Protein AF-H3NMI2-F1 (afdb_monomer)

pLDDT: mean 95.61, std 5.55, range [66.12, 98.94]

Foldseek 3Di:
DDAFDAPAEAEAQFQACPAEAEDEADAAAAFDVVTATEGEHYYYEYNAQRGYAYEYAEHEYAEHEYEPPDDPLCLVYEGEVHEYAHRYEHAEYEYEYEYEYAYARYEHAYEQYHYEEYEHQYEYEYHHAQYEDHEYAEEYAEEEANDEHEYEEALYEDYEDDHYEYEEYEHEEFEYYHFLYERYEFQAEYEDYHYAEFEYEHAWGWHDDPSDTDIHGYEQYEFDANGEYNEYEHLEEQEYHDEAHEHEEAAANGADNYYAYNYAQDYPYYHYSYYHHYDYDPVRVVRHHD

Secondary structure (DSSP, 8-state):
-EE--EEEEEE---S-TT-EEEEEEEEEEE-BTTBPEESEEEEEE-S-TTS-EEEEEEEEEEEEEEE--PPTT-TTEEEEEEEE-TTEEES-EEE-S-EEE-STTEEEEEESSEES-EEE-S-EEEESTT-EEEEESSEEEEEEE-S-EEEESTT-EEEEE-SSEEEEEEEEEEEEESTT-EEEEESS-EEEEEEEEEEEE--EEEEEETTEEEEEE-EEEEE-TT-EEEEEEESS-EEEESSS-EEEEE-TT-EEEEEEESS-EEESSSS-SEEE-S---HHHHHHHT-

Organism: NCBI:txid883114

Sequence (290 aa):
MVVHQGALTVYNYSSDPESIINANIKNITLGREKAPVIGSGVFVGGFNEKGGKVNLEYLSTNKIYTNGYIPFGQPNIITGAIFILNGARAKTIETKEQITTYGVNDMALDVWGEVDNWEVTAPVITYGTSAIGFVNFGTVHKFVMNKKILTKGSGARGFNQYDGTIDDATFDSIITEGDGSIGMQFSMPVDKIKVKEIITNGSEGESLVSGVITTLKAIGLSIKDGGEINELTVEKNIETHGEEITTFVVEDGGKLNKFTIGGSVKNLGSGEQYEIDSELPEDVVEEIRK

Radius of gyration: 18.17 Å; Cα contacts (8 Å, |Δi|>4): 1095; chains: 1; bounding box: 41×39×49 Å

Nearest PDB structures (foldseek):
  8egr-assembly1_A  TM=1.313E-01  e=9.570E+00  Staphylococcus phage Andhra

Mean predicted aligned error: 3.4 Å

Solvent-accessible surface area (backbone atoms only — not comparable to full-atom values): 12191 Å² total; per-residue (Å²): 124,46,71,46,66,23,80,44,67,51,68,31,80,41,72,47,56,86,44,73,46,79,43,76,47,72,73,43,67,37,56,40,91,100,48,46,34,65,18,8,29,38,29,36,21,15,53,29,89,73,19,3,26,25,43,30,63,33,40,32,31,35,43,35,22,18,25,35,76,47,61,88,95,48,61,54,47,38,19,17,41,38,26,36,32,36,26,18,38,32,51,30,36,38,34,61,32,43,38,37,32,55,11,38,35,19,26,37,36,31,35,44,15,38,33,50,32,36,41,29,64,30,40,37,38,29,30,23,44,33,8,26,33,34,40,33,46,15,41,35,50,30,41,37,31,70,29,42,28,38,14,34,22,31,22,8,23,17,32,35,39,62,34,55,41,37,50,32,39,39,39,34,33,29,30,19,40,22,22,16,11,29,11,35,39,27,38,25,46,30,42,33,41,37,32,36,33,32,36,16,33,29,24,68,21,59,20,70,54,99,66,39,85,39,82,32,56,15,27,16,36,38,30,32,53,59,6,32,35,49,34,42,38,32,59,31,37,40,30,21,39,32,56,72,25,39,17,34,37,30,32,54,68,17,43,53,72,35,56,47,57,66,48,36,56,34,53,74,51,41,60,42,46,62,47,72,66,34,90,60,49,69,68,36,54,53,45,60,71,77

Structure (mmCIF, N/CA/C/O backbone):
data_AF-H3NMI2-F1
#
_entry.id   AF-H3NMI2-F1
#
loop_
_atom_site.group_PDB
_atom_site.id
_atom_site.type_symbol
_atom_site.label_atom_id
_atom_site.label_alt_id
_atom_site.label_comp_id
_atom_site.label_asym_id
_atom_site.label_entity_id
_atom_site.label_seq_id
_atom_site.pdbx_PDB_ins_code
_atom_site.Cartn_x
_atom_site.Cartn_y
_atom_site.Cartn_z
_atom_site.occupancy
_atom_site.B_iso_or_equiv
_atom_site.auth_seq_id
_atom_site.auth_comp_id
_atom_site.auth_asym_id
_atom_site.auth_atom_id
_atom_site.pdbx_PDB_model_num
ATOM 1 N N . MET A 1 1 ? 16.353 7.497 -0.186 1.00 66.12 1 MET A N 1
ATOM 2 C CA . MET A 1 1 ? 16.120 6.041 -0.255 1.00 66.12 1 MET A CA 1
ATOM 3 C C . MET A 1 1 ? 16.589 5.533 -1.614 1.00 66.12 1 MET A C 1
ATOM 5 O O . MET A 1 1 ? 16.521 6.286 -2.577 1.00 66.12 1 MET A O 1
ATOM 9 N N . VAL A 1 2 ? 17.136 4.323 -1.680 1.00 79.00 2 VAL A N 1
ATOM 10 C CA . VAL A 1 2 ? 17.645 3.658 -2.885 1.00 79.00 2 VAL A CA 1
ATOM 11 C C . VAL A 1 2 ? 16.661 2.557 -3.261 1.00 79.00 2 VAL A C 1
ATOM 13 O O . VAL A 1 2 ? 16.267 1.763 -2.411 1.00 79.00 2 VAL A O 1
ATOM 16 N N . VAL A 1 3 ? 16.281 2.491 -4.532 1.00 79.12 3 VAL A N 1
ATOM 17 C CA . VAL A 1 3 ? 15.439 1.408 -5.044 1.00 79.12 3 VAL A CA 1
ATOM 18 C C . VAL A 1 3 ? 16.308 0.424 -5.813 1.00 79.12 3 VAL A C 1
ATOM 20 O O . VAL A 1 3 ? 17.012 0.811 -6.748 1.00 79.12 3 VAL A O 1
ATOM 23 N N . HIS A 1 4 ? 16.254 -0.855 -5.447 1.00 83.56 4 HIS A N 1
ATOM 24 C CA . HIS A 1 4 ? 16.862 -1.904 -6.262 1.00 83.56 4 HIS A CA 1
ATOM 25 C C . HIS A 1 4 ? 16.016 -2.115 -7.524 1.00 83.56 4 HIS A C 1
ATOM 27 O O . HIS A 1 4 ? 14.857 -2.529 -7.445 1.00 83.56 4 HIS A O 1
ATOM 33 N N . GLN A 1 5 ? 16.598 -1.800 -8.686 1.00 82.44 5 GLN A N 1
ATOM 34 C CA . GLN A 1 5 ? 15.925 -1.883 -9.986 1.00 82.44 5 GLN A CA 1
ATOM 35 C C . GLN A 1 5 ? 15.409 -3.289 -10.288 1.00 82.44 5 GLN A C 1
ATOM 37 O O . GLN A 1 5 ? 15.861 -4.277 -9.704 1.00 82.44 5 GLN A O 1
ATOM 42 N N . GLY A 1 6 ? 14.424 -3.348 -11.185 1.00 78.25 6 GLY A N 1
ATOM 43 C CA . GLY A 1 6 ? 13.661 -4.560 -11.415 1.00 78.25 6 GLY A CA 1
ATOM 44 C C . GLY A 1 6 ? 14.028 -5.344 -12.660 1.00 78.25 6 GLY A C 1
ATOM 45 O O . GLY A 1 6 ? 14.684 -4.837 -13.573 1.00 78.25 6 GLY A O 1
ATOM 46 N N . ALA A 1 7 ? 13.544 -6.586 -12.705 1.00 93.31 7 ALA A N 1
ATOM 47 C CA . ALA A 1 7 ? 13.718 -7.490 -13.839 1.00 93.31 7 ALA A CA 1
ATOM 48 C C . ALA A 1 7 ? 13.217 -6.892 -15.166 1.00 93.31 7 ALA A C 1
ATOM 50 O O . ALA A 1 7 ? 13.827 -7.119 -16.210 1.00 93.31 7 ALA A O 1
ATOM 51 N N . LEU A 1 8 ? 12.135 -6.107 -15.125 1.00 96.94 8 LEU A N 1
ATOM 52 C CA . LEU A 1 8 ? 11.701 -5.261 -16.234 1.00 96.94 8 LEU A CA 1
ATOM 53 C C . LEU A 1 8 ? 11.778 -3.796 -15.806 1.00 96.94 8 LEU A C 1
ATOM 55 O O . LEU A 1 8 ? 10.984 -3.352 -14.982 1.00 96.94 8 LEU A O 1
ATOM 59 N N . THR A 1 9 ? 12.705 -3.044 -16.397 1.00 96.62 9 THR A N 1
ATOM 60 C CA . THR A 1 9 ? 12.932 -1.631 -16.071 1.00 96.62 9 THR A CA 1
ATOM 61 C C . THR A 1 9 ? 12.677 -0.746 -17.291 1.00 96.62 9 THR A C 1
ATOM 63 O O . THR A 1 9 ? 13.321 -0.910 -18.327 1.00 96.62 9 THR A O 1
ATOM 66 N N . VAL A 1 10 ? 11.762 0.218 -17.158 1.00 97.31 10 VAL A N 1
ATOM 67 C CA . VAL A 1 10 ? 11.571 1.329 -18.102 1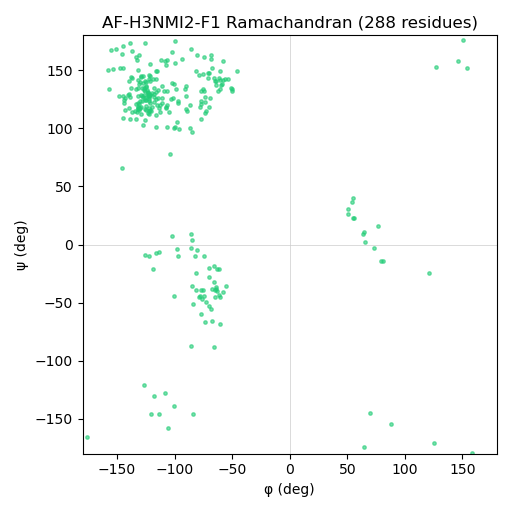.00 97.31 10 VAL A CA 1
ATOM 68 C C . VAL A 1 10 ? 11.886 2.620 -17.366 1.00 97.31 10 VAL A C 1
ATOM 70 O O . VAL A 1 10 ? 11.077 3.115 -16.586 1.00 97.31 10 VAL A O 1
ATOM 73 N N . TYR A 1 11 ? 13.081 3.155 -17.598 1.00 96.44 11 TYR A N 1
ATOM 74 C CA . TYR A 1 11 ? 13.569 4.318 -16.870 1.00 96.44 11 TYR A CA 1
ATOM 75 C C . TYR A 1 11 ? 14.091 5.385 -17.831 1.00 96.44 11 TYR A C 1
ATOM 77 O O . TYR A 1 11 ? 15.056 5.152 -18.561 1.00 96.44 11 TYR A O 1
ATOM 85 N N . ASN A 1 12 ? 13.464 6.563 -17.830 1.00 97.50 12 ASN A N 1
ATOM 86 C CA . ASN A 1 12 ? 13.988 7.725 -18.538 1.00 97.50 12 ASN A CA 1
ATOM 87 C C . ASN A 1 12 ? 15.006 8.460 -17.660 1.00 97.50 12 ASN A C 1
ATOM 89 O O . ASN A 1 12 ? 14.636 9.276 -16.824 1.00 97.50 12 ASN A O 1
ATOM 93 N N . TYR A 1 13 ? 16.293 8.177 -17.861 1.00 95.19 13 TYR A N 1
ATOM 94 C CA . TYR A 1 13 ? 17.375 8.801 -17.091 1.00 95.19 13 TYR A CA 1
ATOM 95 C C . TYR A 1 13 ? 17.839 10.160 -17.652 1.00 95.19 13 TYR A C 1
ATOM 97 O O . TYR A 1 13 ? 18.868 10.687 -17.233 1.00 95.19 13 TYR A O 1
ATOM 105 N N . SER A 1 14 ? 17.120 10.723 -18.628 1.00 97.50 14 SER A N 1
ATOM 106 C CA . SER A 1 14 ? 17.448 12.035 -19.187 1.00 97.50 14 SER A CA 1
ATOM 107 C C . SER A 1 14 ? 17.012 13.154 -18.247 1.00 97.50 14 SER A C 1
ATOM 109 O O . SER A 1 14 ? 15.858 13.199 -17.831 1.00 97.50 14 SER A O 1
ATOM 111 N N . SER A 1 15 ? 17.890 14.119 -17.981 1.00 97.19 15 SER A N 1
ATOM 112 C CA . SER A 1 15 ? 17.515 15.340 -17.258 1.00 97.19 15 SER A CA 1
ATOM 113 C C . SER A 1 15 ? 16.693 16.323 -18.101 1.00 97.19 15 SER A C 1
ATOM 115 O O . SER A 1 15 ? 16.209 17.311 -17.559 1.00 97.19 15 SER A O 1
ATOM 117 N N . ASP A 1 16 ? 16.574 16.095 -19.411 1.00 97.62 16 ASP A N 1
ATOM 118 C CA . ASP A 1 16 ? 15.825 16.959 -20.328 1.00 97.62 16 ASP A CA 1
ATOM 119 C C . ASP A 1 16 ? 14.307 16.702 -20.205 1.00 97.62 16 ASP A C 1
ATOM 121 O O . ASP A 1 16 ? 13.880 15.577 -20.494 1.00 97.62 16 ASP A O 1
ATOM 125 N N . PRO A 1 17 ? 13.487 17.699 -19.807 1.00 96.44 17 PRO A N 1
ATOM 126 C CA . PRO A 1 17 ? 12.034 17.551 -19.692 1.00 96.44 17 PRO A CA 1
ATOM 127 C C . PRO A 1 17 ? 11.324 17.206 -21.007 1.00 96.44 17 PRO A C 1
ATOM 129 O O . PRO A 1 17 ? 10.225 16.654 -20.966 1.00 96.44 17 PRO A O 1
ATOM 132 N N . GLU A 1 18 ? 11.942 17.478 -22.160 1.00 97.44 18 GLU A N 1
ATOM 133 C CA . GLU A 1 18 ? 11.381 17.143 -23.476 1.00 97.44 18 GLU A CA 1
ATOM 134 C C . GLU A 1 18 ? 11.650 15.680 -23.877 1.00 97.44 18 GLU A C 1
ATOM 136 O O . GLU A 1 18 ? 11.080 15.170 -24.844 1.00 97.44 18 GLU A O 1
ATOM 141 N N . SER A 1 19 ? 12.493 14.961 -23.124 1.00 98.25 19 SER A N 1
ATOM 142 C CA . SER A 1 19 ? 12.682 13.522 -23.304 1.00 98.25 19 SER A CA 1
ATOM 143 C C . SER A 1 19 ? 11.463 12.771 -22.778 1.00 98.25 19 SER A C 1
ATOM 145 O O . SER A 1 19 ? 11.223 12.721 -21.570 1.00 98.25 19 SER A O 1
ATOM 147 N N . ILE A 1 20 ? 10.712 12.127 -23.670 1.00 98.25 20 ILE A N 1
ATOM 148 C CA . ILE A 1 20 ? 9.494 11.391 -23.318 1.00 98.25 20 ILE A CA 1
ATOM 149 C C . ILE A 1 20 ? 9.598 9.953 -23.823 1.00 98.25 20 ILE A C 1
ATOM 151 O O . ILE A 1 20 ? 9.751 9.706 -25.019 1.00 98.25 20 ILE A O 1
ATOM 155 N N . ILE A 1 21 ? 9.435 8.993 -22.913 1.00 98.62 21 ILE A N 1
ATOM 156 C CA . ILE A 1 21 ? 9.199 7.589 -23.259 1.00 98.62 21 ILE A CA 1
ATOM 157 C C . ILE A 1 21 ? 7.695 7.339 -23.188 1.00 98.62 21 ILE A C 1
ATOM 159 O O . ILE A 1 21 ? 7.093 7.501 -22.132 1.00 98.62 21 ILE A O 1
ATOM 163 N N . ASN A 1 22 ? 7.092 6.900 -24.291 1.00 98.56 22 ASN A N 1
ATOM 164 C CA . ASN A 1 22 ? 5.722 6.386 -24.291 1.00 98.56 22 ASN A CA 1
ATOM 165 C C . ASN A 1 22 ? 5.776 4.857 -24.312 1.00 98.56 22 ASN A C 1
ATOM 167 O O . ASN A 1 22 ? 6.427 4.275 -25.182 1.00 98.56 22 ASN A O 1
ATOM 171 N N . ALA A 1 23 ? 5.109 4.206 -23.362 1.00 98.25 23 ALA A N 1
ATOM 172 C CA . ALA A 1 23 ? 5.182 2.763 -23.179 1.00 98.25 23 ALA A CA 1
ATOM 173 C C . ALA A 1 23 ? 3.795 2.113 -23.142 1.00 98.25 23 ALA A C 1
ATOM 175 O O . ALA A 1 23 ? 2.833 2.657 -22.601 1.00 98.25 23 ALA A O 1
ATOM 176 N N . ASN A 1 24 ? 3.720 0.904 -23.696 1.00 98.44 24 ASN A N 1
ATOM 177 C CA . ASN A 1 24 ? 2.589 -0.002 -23.551 1.00 98.44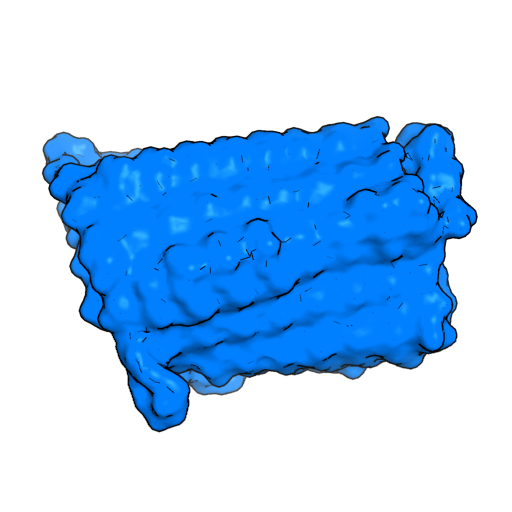 24 ASN A CA 1
ATOM 178 C C . ASN A 1 24 ? 3.144 -1.409 -23.314 1.00 98.44 24 ASN A C 1
ATOM 180 O O . ASN A 1 24 ? 3.829 -1.964 -24.174 1.00 98.44 24 ASN A O 1
ATOM 184 N N . ILE A 1 25 ? 2.896 -1.953 -22.127 1.00 98.31 25 ILE A N 1
ATOM 185 C CA . ILE A 1 25 ? 3.539 -3.161 -21.618 1.00 98.31 25 ILE A CA 1
ATOM 186 C C . ILE A 1 25 ? 2.438 -4.170 -21.295 1.00 98.31 25 ILE A C 1
ATOM 188 O O . ILE A 1 25 ? 1.521 -3.876 -20.533 1.00 98.31 25 ILE A O 1
ATOM 192 N N . LYS A 1 26 ? 2.483 -5.371 -21.878 1.00 98.38 26 LYS A N 1
ATOM 193 C CA . LYS A 1 26 ? 1.375 -6.330 -21.756 1.00 98.38 26 LYS A CA 1
ATOM 194 C C . LYS A 1 26 ? 1.817 -7.714 -21.322 1.00 98.38 26 LYS A C 1
ATOM 196 O O . LYS A 1 26 ? 2.834 -8.212 -21.794 1.00 98.38 26 LYS A O 1
ATOM 201 N N . ASN A 1 27 ? 0.970 -8.353 -20.516 1.00 97.62 27 ASN A N 1
ATOM 202 C CA . ASN A 1 27 ? 1.053 -9.764 -20.132 1.00 97.62 27 ASN A CA 1
ATOM 203 C C . ASN A 1 27 ? 2.408 -10.152 -19.512 1.00 97.62 27 ASN A C 1
ATOM 205 O O . ASN A 1 27 ? 2.954 -11.221 -19.794 1.00 97.62 27 ASN A O 1
ATOM 209 N N . ILE A 1 28 ? 2.963 -9.273 -18.678 1.00 98.12 28 ILE A N 1
ATOM 210 C CA . ILE A 1 28 ? 4.266 -9.493 -18.049 1.00 98.12 28 ILE A CA 1
ATOM 211 C C . ILE A 1 28 ? 4.155 -10.546 -16.956 1.00 98.12 28 ILE A C 1
ATOM 213 O O . ILE A 1 28 ? 3.336 -10.427 -16.055 1.00 98.12 28 ILE A O 1
ATOM 217 N N . THR A 1 29 ? 5.006 -11.564 -17.022 1.00 98.31 29 THR A N 1
ATOM 218 C CA . THR A 1 29 ? 5.145 -12.598 -15.988 1.00 98.31 29 THR A CA 1
ATOM 219 C C . THR A 1 29 ? 6.598 -12.609 -15.535 1.00 98.31 29 THR A C 1
ATOM 221 O O . THR A 1 29 ? 7.486 -12.652 -16.387 1.00 98.31 29 THR A O 1
ATOM 224 N N . LEU A 1 30 ? 6.861 -12.562 -14.229 1.00 97.94 30 LEU A N 1
ATOM 225 C CA . LEU A 1 30 ? 8.220 -12.475 -13.684 1.00 97.94 30 LEU A CA 1
ATOM 226 C C . LEU A 1 30 ? 8.427 -13.494 -12.566 1.00 97.94 30 LEU A C 1
ATOM 228 O O . LEU A 1 30 ? 7.673 -13.534 -11.599 1.00 97.94 30 LEU A O 1
ATOM 232 N N . GLY A 1 31 ? 9.491 -14.288 -12.679 1.00 97.38 31 GLY A N 1
ATOM 233 C CA . GLY A 1 31 ? 9.846 -15.285 -11.672 1.00 97.38 31 GLY A CA 1
ATOM 234 C C . GLY A 1 31 ? 8.805 -16.399 -11.518 1.00 97.38 31 GLY A C 1
ATOM 235 O O . GLY A 1 31 ? 7.841 -16.519 -12.276 1.00 97.38 31 GLY A O 1
ATOM 236 N N . ARG A 1 32 ? 9.033 -17.259 -10.526 1.00 96.62 32 ARG A N 1
ATOM 237 C CA . ARG A 1 32 ? 8.098 -18.308 -10.103 1.00 96.62 32 ARG A CA 1
ATOM 238 C C . ARG A 1 32 ? 8.275 -18.613 -8.623 1.00 96.62 32 ARG A C 1
ATOM 240 O O . ARG A 1 32 ? 9.285 -18.247 -8.023 1.00 96.62 32 ARG A O 1
ATOM 247 N N . GLU A 1 33 ? 7.333 -19.357 -8.056 1.00 95.19 33 GLU A N 1
ATOM 248 C CA . GLU A 1 33 ? 7.472 -19.888 -6.701 1.00 95.19 33 GLU A CA 1
ATOM 249 C C . GLU A 1 33 ? 8.830 -20.603 -6.541 1.00 95.19 33 GLU A C 1
ATOM 251 O O . GLU A 1 33 ? 9.227 -21.406 -7.394 1.00 95.19 33 GLU A O 1
ATOM 256 N N . LYS A 1 34 ? 9.554 -20.287 -5.459 1.00 93.50 34 LYS A N 1
ATOM 257 C CA . LYS A 1 34 ? 10.908 -20.795 -5.141 1.00 93.50 34 LYS A CA 1
ATOM 258 C C . LYS A 1 34 ? 12.028 -20.370 -6.105 1.00 93.50 34 LYS A C 1
ATOM 260 O O . LYS A 1 34 ? 13.167 -20.782 -5.914 1.00 93.50 34 LYS A O 1
ATOM 265 N N . ALA A 1 35 ? 11.736 -19.553 -7.113 1.00 96.62 35 ALA A N 1
ATOM 266 C CA . ALA A 1 35 ? 12.728 -18.896 -7.962 1.00 96.62 35 ALA A CA 1
ATOM 267 C C . ALA A 1 35 ? 12.220 -17.496 -8.370 1.00 96.62 35 ALA A C 1
ATOM 269 O O . ALA A 1 35 ? 11.881 -17.281 -9.541 1.00 96.62 35 ALA A O 1
ATOM 270 N N . PRO A 1 36 ? 12.083 -16.568 -7.399 1.00 97.38 36 PRO A N 1
ATOM 271 C CA . PRO A 1 36 ? 11.681 -15.194 -7.675 1.00 97.38 36 PRO A CA 1
ATOM 272 C C . PRO A 1 36 ? 12.773 -14.447 -8.450 1.00 97.38 36 PRO A C 1
ATOM 274 O O . PRO A 1 36 ? 13.945 -14.830 -8.417 1.00 97.38 36 PRO A O 1
ATOM 277 N N . VAL A 1 37 ? 12.402 -13.358 -9.124 1.00 97.12 37 VAL A N 1
ATOM 278 C CA . VAL A 1 37 ? 13.398 -12.397 -9.613 1.00 97.12 37 VAL A CA 1
ATOM 279 C C . VAL A 1 37 ? 13.990 -11.622 -8.436 1.00 97.12 37 VAL A C 1
ATOM 281 O O . VAL A 1 37 ? 13.312 -11.396 -7.433 1.00 97.12 37 VAL A O 1
ATOM 284 N N . ILE A 1 38 ? 15.260 -11.244 -8.551 1.00 94.56 38 ILE A N 1
ATOM 285 C CA . ILE A 1 38 ? 15.971 -10.492 -7.514 1.00 94.56 38 ILE A CA 1
ATOM 286 C C . ILE A 1 38 ? 15.799 -8.995 -7.772 1.00 94.56 38 ILE A C 1
ATOM 288 O O . ILE A 1 38 ? 15.960 -8.555 -8.910 1.00 94.56 38 ILE A O 1
ATOM 292 N N . GLY A 1 39 ? 15.523 -8.226 -6.720 1.00 93.31 39 GLY A N 1
ATOM 293 C CA . GLY A 1 39 ? 15.233 -6.797 -6.828 1.00 93.31 39 GLY A CA 1
ATOM 294 C C . GLY A 1 39 ? 13.748 -6.534 -7.078 1.00 93.31 39 GLY A C 1
ATOM 295 O O . GLY A 1 39 ? 12.893 -7.345 -6.719 1.00 93.31 39 GLY A O 1
ATOM 296 N N . SER A 1 40 ? 13.441 -5.394 -7.698 1.00 94.38 40 SER A N 1
ATOM 297 C CA . SER A 1 40 ? 12.064 -5.075 -8.087 1.00 94.38 40 SER A CA 1
ATOM 298 C C . SER A 1 40 ? 11.560 -5.999 -9.215 1.00 94.38 40 SER A C 1
ATOM 300 O O . SER A 1 40 ? 12.324 -6.669 -9.914 1.00 94.38 40 SER A O 1
ATOM 302 N N . GLY A 1 41 ? 10.250 -6.063 -9.421 1.00 97.00 41 GLY A N 1
ATOM 303 C CA . GLY A 1 41 ? 9.662 -6.807 -10.533 1.00 97.00 41 GLY A CA 1
ATOM 304 C C . GLY A 1 41 ? 9.624 -5.930 -11.776 1.00 97.00 41 GLY A C 1
ATOM 305 O O . GLY A 1 41 ? 10.547 -5.934 -12.594 1.00 97.00 41 GLY A O 1
ATOM 306 N N . VAL A 1 42 ? 8.543 -5.164 -11.892 1.00 97.94 42 VAL A N 1
ATOM 307 C CA . VAL A 1 42 ? 8.374 -4.106 -12.888 1.00 97.94 42 VAL A CA 1
ATOM 308 C C . VAL A 1 42 ? 8.729 -2.772 -12.242 1.00 97.94 42 VAL A C 1
ATOM 310 O O . VAL A 1 42 ? 8.135 -2.402 -11.236 1.00 97.94 42 VAL A O 1
ATOM 313 N N . PHE A 1 43 ? 9.672 -2.044 -12.828 1.00 97.31 43 PHE A N 1
ATOM 314 C CA . PHE A 1 43 ? 10.077 -0.713 -12.388 1.00 97.31 43 PHE A CA 1
ATOM 315 C C . PHE A 1 43 ? 9.884 0.281 -13.535 1.00 97.31 43 PHE A C 1
ATOM 317 O O . PHE A 1 43 ? 10.460 0.110 -14.613 1.00 97.31 43 PHE A O 1
ATOM 324 N N . VAL A 1 44 ? 9.083 1.320 -13.313 1.00 97.75 44 VAL A N 1
ATOM 325 C CA . VAL A 1 44 ? 8.806 2.366 -14.304 1.00 97.75 44 VAL A CA 1
ATOM 326 C C . VAL A 1 44 ? 9.056 3.725 -13.672 1.00 97.75 44 VAL A C 1
ATOM 328 O O . VAL A 1 44 ? 8.456 4.033 -12.651 1.00 97.75 44 VAL A O 1
ATOM 331 N N . GLY A 1 45 ? 9.924 4.545 -14.264 1.00 96.62 45 GLY A N 1
ATOM 332 C CA . GLY A 1 45 ? 10.300 5.836 -13.685 1.00 96.62 45 GLY A CA 1
ATOM 333 C C . GLY A 1 45 ? 10.744 6.866 -14.713 1.00 96.62 45 GLY A C 1
ATOM 334 O O . GLY A 1 45 ? 11.298 6.518 -15.756 1.00 96.62 45 GLY A O 1
ATOM 335 N N . GLY A 1 46 ? 10.526 8.141 -14.406 1.00 96.38 46 GLY A N 1
ATOM 336 C CA . GLY A 1 46 ? 11.196 9.260 -15.068 1.00 96.38 46 GLY A CA 1
ATOM 337 C C . GLY A 1 46 ? 12.350 9.777 -14.213 1.00 96.38 46 GLY A C 1
ATOM 338 O O . GLY A 1 46 ? 12.545 9.326 -13.088 1.00 96.38 46 GLY A O 1
ATOM 339 N N . PHE A 1 47 ? 13.121 10.726 -14.732 1.00 95.06 47 PHE A N 1
ATOM 340 C CA . PHE A 1 47 ? 14.323 11.228 -14.059 1.00 95.06 47 PHE A CA 1
ATOM 341 C C . PHE A 1 47 ? 14.003 11.845 -12.691 1.00 95.06 47 PHE A C 1
ATOM 343 O O . PHE A 1 47 ? 14.696 11.598 -11.708 1.00 95.06 47 PHE A O 1
ATOM 350 N N . ASN A 1 48 ? 12.948 12.660 -12.657 1.00 90.81 48 ASN A N 1
ATOM 351 C CA . ASN A 1 48 ? 12.243 13.211 -11.500 1.00 90.81 48 ASN A CA 1
ATOM 352 C C . ASN A 1 48 ? 11.033 14.008 -12.040 1.00 90.81 48 ASN A C 1
ATOM 354 O O . ASN A 1 48 ? 10.692 13.903 -13.218 1.00 90.81 48 ASN A O 1
ATOM 358 N N . GLU A 1 49 ? 10.405 14.849 -11.220 1.00 86.50 49 GLU A N 1
ATOM 359 C CA . GLU A 1 49 ? 9.260 15.680 -11.634 1.00 86.50 49 GLU A CA 1
ATOM 360 C C . GLU A 1 49 ? 9.575 16.722 -12.725 1.00 86.50 49 GLU A C 1
ATOM 362 O O . GLU A 1 49 ? 8.670 17.194 -13.415 1.00 86.50 49 GLU A O 1
ATOM 367 N N . LYS A 1 50 ? 10.850 17.098 -12.886 1.00 93.19 50 LYS A N 1
ATOM 368 C CA . LYS A 1 50 ? 11.311 18.186 -13.768 1.00 93.19 50 LYS A CA 1
ATOM 369 C C . LYS A 1 50 ? 12.153 17.716 -14.955 1.00 93.19 50 LYS A C 1
ATOM 371 O O . LYS A 1 50 ? 12.525 18.548 -15.776 1.00 93.19 50 LYS A O 1
ATOM 376 N N . GLY A 1 51 ? 12.498 16.433 -15.021 1.00 96.69 51 GLY A N 1
ATOM 377 C CA . GLY A 1 51 ? 13.313 15.855 -16.087 1.00 96.69 51 GLY A CA 1
ATOM 378 C C . GLY A 1 51 ? 12.494 15.010 -17.054 1.00 96.69 51 GLY A C 1
ATOM 379 O O . GLY A 1 51 ? 11.277 15.164 -17.166 1.00 96.69 51 GLY A O 1
ATOM 380 N N . GLY A 1 52 ? 13.181 14.104 -17.747 1.00 98.00 52 GLY A N 1
ATOM 381 C CA . GLY A 1 52 ? 12.575 13.210 -18.720 1.00 98.00 52 GLY A CA 1
ATOM 382 C C . GLY A 1 52 ? 11.512 12.313 -18.093 1.00 98.00 52 GLY A C 1
ATOM 383 O O . GLY A 1 52 ? 11.667 11.818 -16.974 1.00 98.00 52 GLY A O 1
ATOM 384 N N . LYS A 1 53 ? 10.429 12.092 -18.837 1.00 98.31 53 LYS A N 1
ATOM 385 C CA . LYS A 1 53 ? 9.210 11.444 -18.341 1.00 98.31 53 LYS A CA 1
ATOM 386 C C . LYS A 1 53 ? 8.980 10.076 -18.965 1.00 98.31 53 LYS A C 1
ATOM 388 O O . LYS A 1 53 ? 9.481 9.782 -20.058 1.00 98.31 53 LYS A O 1
ATOM 393 N N . VAL A 1 54 ? 8.180 9.262 -18.282 1.00 98.62 54 VAL A N 1
ATOM 394 C CA . VAL A 1 54 ? 7.586 8.045 -18.842 1.00 98.62 54 VAL A CA 1
ATOM 395 C C . VAL A 1 54 ? 6.066 8.152 -18.789 1.00 98.62 54 VAL A C 1
ATOM 397 O O . VAL A 1 54 ? 5.476 8.205 -17.714 1.00 98.62 54 VAL A O 1
ATOM 400 N N . ASN A 1 55 ? 5.433 8.122 -19.957 1.00 98.56 55 ASN A N 1
ATOM 401 C CA . ASN A 1 55 ? 3.990 7.998 -20.096 1.00 98.56 55 ASN A CA 1
ATOM 402 C C . ASN A 1 55 ? 3.661 6.530 -20.374 1.00 98.56 55 ASN A C 1
ATOM 404 O O . ASN A 1 55 ? 3.902 6.012 -21.470 1.00 98.56 55 ASN A O 1
ATOM 408 N N . LEU A 1 56 ? 3.132 5.844 -19.371 1.00 98.62 56 LEU A N 1
ATOM 409 C CA . LEU A 1 56 ? 2.723 4.453 -19.465 1.00 98.62 56 LEU A CA 1
ATOM 410 C C . LEU A 1 56 ? 1.222 4.399 -19.764 1.00 98.62 56 LEU A C 1
ATOM 412 O O . LEU A 1 56 ? 0.388 4.539 -18.873 1.00 98.62 56 LEU A O 1
ATOM 416 N N . GLU A 1 57 ? 0.876 4.192 -21.033 1.00 98.69 57 GLU A N 1
ATOM 417 C CA . GLU A 1 57 ? -0.527 4.155 -21.468 1.00 98.69 57 GLU A CA 1
ATOM 418 C C . GLU A 1 57 ? -1.254 2.934 -20.893 1.00 98.69 57 GLU A C 1
ATOM 420 O O . GLU A 1 57 ? -2.423 3.010 -20.528 1.00 98.69 57 GLU A O 1
ATOM 425 N N . TYR A 1 58 ? -0.562 1.797 -20.818 1.00 98.75 58 TYR A N 1
ATOM 426 C CA . TYR A 1 58 ? -1.118 0.565 -20.273 1.00 98.75 58 TYR A CA 1
ATOM 427 C C . TYR A 1 58 ? -0.005 -0.365 -19.792 1.00 98.75 58 TYR A C 1
ATOM 429 O O . TYR A 1 58 ? 0.966 -0.601 -20.518 1.00 98.75 58 TYR A O 1
ATOM 437 N N . LEU A 1 59 ? -0.175 -0.927 -18.597 1.00 98.75 59 LEU A N 1
ATOM 438 C CA . LEU A 1 59 ? 0.605 -2.041 -18.069 1.00 98.75 59 LEU A CA 1
ATOM 439 C C . LEU A 1 59 ? -0.340 -3.179 -17.697 1.00 98.75 59 LEU A C 1
ATOM 441 O O . LEU A 1 59 ? -1.274 -2.974 -16.934 1.00 98.75 59 LEU A O 1
ATOM 445 N N . SER A 1 60 ? -0.073 -4.392 -18.178 1.00 98.75 60 SER A N 1
ATOM 446 C CA . SER A 1 60 ? -0.689 -5.591 -17.603 1.00 98.75 60 SER A CA 1
ATOM 447 C C . SER A 1 60 ? 0.331 -6.622 -17.163 1.00 98.75 60 SER A C 1
ATOM 449 O O . SER A 1 60 ? 1.288 -6.931 -17.883 1.00 98.75 60 SER A O 1
ATOM 451 N N . THR A 1 61 ? 0.085 -7.180 -15.985 1.00 98.62 61 THR A N 1
ATOM 452 C CA . THR A 1 61 ? 0.909 -8.206 -15.358 1.00 98.62 61 THR A CA 1
ATOM 453 C C . THR A 1 61 ? 0.077 -9.458 -15.088 1.00 98.62 61 THR A C 1
ATOM 455 O O . THR A 1 61 ? -1.118 -9.396 -14.799 1.00 98.62 61 THR A O 1
ATOM 458 N N . ASN A 1 62 ? 0.721 -10.610 -15.222 1.00 98.56 62 ASN A N 1
ATOM 459 C CA . ASN A 1 62 ? 0.256 -11.890 -14.711 1.00 98.56 62 ASN A CA 1
ATOM 460 C C . ASN A 1 62 ? 1.030 -12.158 -13.405 1.00 98.56 62 ASN A C 1
ATOM 462 O O . ASN A 1 62 ? 1.255 -11.242 -12.618 1.00 98.56 62 ASN A O 1
ATOM 466 N N . LYS A 1 63 ? 1.466 -13.401 -13.166 1.00 98.38 63 LYS A N 1
ATOM 467 C CA . LYS A 1 63 ? 2.217 -13.749 -11.957 1.00 98.38 63 LYS A CA 1
ATOM 468 C C . LYS A 1 63 ? 3.539 -12.993 -11.870 1.00 98.38 63 LYS A C 1
ATOM 470 O O . LYS A 1 63 ? 4.335 -13.016 -12.811 1.00 98.38 63 LYS A O 1
ATOM 475 N N . ILE A 1 64 ? 3.804 -12.408 -10.708 1.00 98.56 64 ILE A N 1
ATOM 476 C CA . ILE A 1 64 ? 5.098 -11.811 -10.372 1.00 98.56 64 ILE A CA 1
ATOM 477 C C . ILE A 1 64 ? 5.555 -12.373 -9.031 1.00 98.56 64 ILE A C 1
ATOM 479 O O . ILE A 1 64 ? 4.820 -12.320 -8.049 1.00 98.56 64 ILE A O 1
ATOM 483 N N . TYR A 1 65 ? 6.782 -12.882 -9.001 1.00 98.62 65 TYR A N 1
ATOM 484 C CA . TYR A 1 65 ? 7.473 -13.336 -7.803 1.00 98.62 65 TYR A CA 1
ATOM 485 C C . TYR A 1 65 ? 8.780 -12.559 -7.667 1.00 98.62 65 TYR A C 1
ATOM 487 O O . TYR A 1 65 ? 9.666 -12.733 -8.507 1.00 98.62 65 TYR A O 1
ATOM 495 N N . THR A 1 66 ? 8.920 -11.744 -6.624 1.00 98.00 66 THR A N 1
ATOM 496 C CA . THR A 1 66 ? 10.140 -10.965 -6.353 1.00 98.00 66 THR A CA 1
ATOM 497 C C . THR A 1 66 ? 10.740 -11.289 -4.993 1.00 98.00 66 THR A C 1
ATOM 499 O O . THR A 1 66 ? 10.065 -11.764 -4.081 1.00 98.00 66 THR A O 1
ATOM 502 N N . ASN A 1 67 ? 12.038 -11.055 -4.861 1.00 96.50 67 ASN A N 1
ATOM 503 C CA . ASN A 1 67 ? 12.730 -11.022 -3.585 1.00 96.50 67 ASN A CA 1
ATOM 504 C C . ASN A 1 67 ? 13.790 -9.927 -3.661 1.00 96.50 67 ASN A C 1
ATOM 506 O O . ASN A 1 67 ? 14.738 -10.040 -4.445 1.00 96.50 67 ASN A O 1
ATOM 510 N N . GLY A 1 68 ? 13.656 -8.878 -2.855 1.00 93.25 68 GLY A N 1
ATOM 511 C CA . GLY A 1 68 ? 14.608 -7.777 -2.891 1.00 93.25 68 GLY A CA 1
ATOM 512 C C . GLY A 1 68 ? 16.021 -8.144 -2.444 1.00 93.25 68 GLY A C 1
ATOM 513 O O . GLY A 1 68 ? 16.959 -7.417 -2.780 1.00 93.25 68 GLY A O 1
ATOM 514 N N . TYR A 1 69 ? 16.191 -9.267 -1.729 1.00 91.62 69 TYR A N 1
ATOM 515 C CA . TYR A 1 69 ? 17.455 -9.686 -1.111 1.00 91.62 69 TYR A CA 1
ATOM 516 C C . TYR A 1 69 ? 18.101 -8.569 -0.269 1.00 91.62 69 TYR A C 1
ATOM 518 O O . TYR A 1 69 ? 19.323 -8.485 -0.145 1.00 91.62 69 TYR A O 1
ATOM 526 N N . ILE A 1 70 ? 17.269 -7.706 0.318 1.00 90.12 70 ILE A N 1
ATOM 527 C CA . ILE A 1 70 ? 17.700 -6.608 1.179 1.00 90.12 70 ILE A CA 1
ATOM 528 C C . ILE A 1 70 ? 18.150 -7.207 2.519 1.00 90.12 70 ILE A C 1
ATOM 530 O O . ILE A 1 70 ? 17.362 -7.905 3.167 1.00 90.12 70 ILE A O 1
ATOM 534 N N . PRO A 1 71 ? 19.402 -6.978 2.959 1.00 87.69 71 PRO A N 1
ATOM 535 C CA . PRO A 1 71 ? 19.833 -7.405 4.283 1.00 87.69 71 PRO A CA 1
ATOM 536 C C . PRO A 1 71 ? 18.998 -6.729 5.375 1.00 87.69 71 PRO A C 1
ATOM 538 O O . PRO A 1 71 ? 18.669 -5.547 5.276 1.00 87.69 71 PRO A O 1
ATOM 541 N N . PHE A 1 72 ? 18.697 -7.460 6.447 1.00 80.75 72 PHE A N 1
ATOM 542 C CA . PHE A 1 72 ? 18.006 -6.886 7.600 1.00 80.75 72 PHE A CA 1
ATOM 543 C C . PHE A 1 72 ? 18.774 -5.678 8.167 1.00 80.75 72 PHE A C 1
ATOM 545 O O . PHE A 1 72 ? 20.006 -5.665 8.184 1.00 80.75 72 PHE A O 1
ATOM 552 N N . GLY A 1 73 ? 18.044 -4.649 8.606 1.00 77.69 73 GLY A N 1
ATOM 553 C CA . GLY A 1 73 ? 18.636 -3.400 9.094 1.00 77.69 73 GLY A CA 1
ATOM 554 C C . GLY A 1 73 ? 19.151 -2.458 7.997 1.00 77.69 73 GLY A C 1
ATOM 555 O O . GLY A 1 73 ? 19.909 -1.543 8.307 1.00 77.69 73 GLY A O 1
ATOM 556 N N . GLN A 1 74 ? 18.760 -2.653 6.728 1.00 82.88 74 GLN A N 1
ATOM 557 C CA . GLN A 1 74 ? 19.033 -1.723 5.618 1.00 82.88 74 GLN A CA 1
ATOM 558 C C . GLN A 1 74 ? 17.782 -0.907 5.243 1.00 82.88 74 GLN A C 1
ATOM 560 O O . GLN A 1 74 ? 17.129 -1.184 4.239 1.00 82.88 74 GLN A O 1
ATOM 565 N N . PRO A 1 75 ? 17.431 0.128 6.022 1.00 74.25 75 PRO A N 1
ATOM 566 C CA . PRO A 1 75 ? 16.202 0.904 5.827 1.00 74.25 75 PRO A CA 1
ATOM 567 C C . PRO A 1 75 ? 16.202 1.785 4.588 1.00 74.25 75 PRO A C 1
ATOM 569 O O . PRO A 1 75 ? 15.154 2.212 4.121 1.00 74.25 75 PRO A O 1
ATOM 572 N N . ASN A 1 76 ? 17.385 2.090 4.066 1.00 81.50 76 ASN A N 1
ATOM 573 C CA . ASN A 1 76 ? 17.524 2.966 2.918 1.00 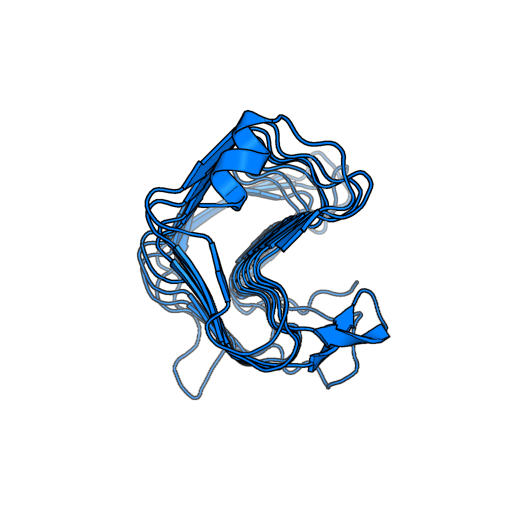81.50 76 ASN A CA 1
ATOM 574 C C . ASN A 1 76 ? 17.358 2.219 1.596 1.00 81.50 76 ASN A C 1
ATOM 576 O O . ASN A 1 76 ? 17.561 2.846 0.561 1.00 81.50 76 ASN A O 1
ATOM 580 N N . ILE A 1 77 ? 17.037 0.924 1.616 1.00 85.94 77 ILE A N 1
ATOM 581 C CA . ILE A 1 77 ? 16.864 0.101 0.423 1.00 85.94 77 ILE A CA 1
ATOM 582 C C . ILE A 1 77 ? 15.463 -0.498 0.444 1.00 85.94 77 ILE A C 1
ATOM 584 O O . ILE A 1 77 ? 15.060 -1.087 1.446 1.00 85.94 77 ILE A O 1
ATOM 588 N N . ILE A 1 78 ? 14.753 -0.353 -0.673 1.00 88.81 78 ILE A N 1
ATOM 589 C CA . ILE A 1 78 ? 13.431 -0.945 -0.897 1.00 88.81 78 ILE A CA 1
ATOM 590 C C . ILE A 1 78 ? 13.361 -1.610 -2.276 1.00 88.81 78 ILE A C 1
ATOM 592 O O . ILE A 1 78 ? 14.157 -1.307 -3.178 1.00 88.81 78 ILE A O 1
ATOM 596 N N . THR A 1 79 ? 12.382 -2.497 -2.450 1.00 93.25 79 THR A N 1
ATOM 597 C CA . THR A 1 79 ? 11.966 -2.996 -3.768 1.00 93.25 79 THR A CA 1
ATOM 598 C C . THR A 1 79 ? 10.462 -2.955 -3.934 1.00 93.25 79 THR A C 1
ATOM 600 O O . THR A 1 79 ? 9.738 -2.935 -2.948 1.00 93.25 79 THR A O 1
ATOM 603 N N . GLY A 1 80 ? 10.011 -2.961 -5.188 1.00 94.25 80 GLY A N 1
ATOM 604 C CA . GLY A 1 80 ? 8.604 -3.058 -5.559 1.00 94.25 80 GLY A CA 1
ATOM 605 C C . GLY A 1 80 ? 8.367 -4.242 -6.495 1.00 94.25 80 GLY A C 1
ATOM 606 O O . GLY A 1 80 ? 9.084 -4.368 -7.489 1.00 94.25 80 GLY A O 1
ATOM 607 N N . ALA A 1 81 ? 7.362 -5.095 -6.274 1.00 97.88 81 ALA A N 1
ATOM 608 C CA . ALA A 1 81 ? 6.966 -6.041 -7.328 1.00 97.88 81 ALA A CA 1
ATOM 609 C C . ALA A 1 81 ? 6.443 -5.301 -8.567 1.00 97.88 81 ALA A C 1
ATOM 611 O O . ALA A 1 81 ? 6.783 -5.666 -9.695 1.00 97.88 81 ALA A O 1
ATOM 612 N N . ILE A 1 82 ? 5.679 -4.230 -8.354 1.00 98.31 82 ILE A N 1
ATOM 613 C CA . ILE A 1 82 ? 5.360 -3.217 -9.358 1.00 98.31 82 ILE A CA 1
ATOM 614 C C . ILE A 1 82 ? 5.617 -1.852 -8.719 1.00 98.31 82 ILE A C 1
ATOM 616 O O . ILE A 1 82 ? 4.954 -1.495 -7.749 1.00 98.31 82 ILE A O 1
ATOM 620 N N . PHE A 1 83 ? 6.578 -1.112 -9.269 1.00 97.75 83 PHE A N 1
ATOM 621 C CA . PHE A 1 83 ? 7.016 0.185 -8.766 1.00 97.75 83 PHE A CA 1
ATOM 622 C C . PHE A 1 83 ? 6.847 1.259 -9.845 1.00 97.75 83 PHE A C 1
ATOM 624 O O . PHE A 1 83 ? 7.519 1.220 -10.881 1.00 97.75 83 PHE A O 1
ATOM 631 N N . ILE A 1 84 ? 5.968 2.229 -9.586 1.00 98.06 84 ILE A N 1
ATOM 632 C CA . ILE A 1 84 ? 5.816 3.456 -10.374 1.00 98.06 84 ILE A CA 1
ATOM 633 C C . ILE A 1 84 ? 6.544 4.607 -9.666 1.00 98.06 84 ILE A C 1
ATOM 635 O O . ILE A 1 84 ? 6.035 5.168 -8.702 1.00 98.06 84 ILE A O 1
ATOM 639 N N . LEU A 1 85 ? 7.743 4.956 -10.125 1.00 96.38 85 LEU A N 1
ATOM 640 C CA . LEU A 1 85 ? 8.578 6.022 -9.563 1.00 96.38 85 LEU A CA 1
ATOM 641 C C . LEU A 1 85 ? 8.137 7.418 -10.060 1.00 96.38 85 LEU A C 1
ATOM 643 O O . LEU A 1 85 ? 7.469 7.541 -11.089 1.00 96.38 85 LEU A O 1
ATOM 647 N N . ASN A 1 86 ? 8.564 8.487 -9.376 1.00 96.00 86 ASN A N 1
ATOM 648 C CA . ASN A 1 86 ? 8.427 9.873 -9.839 1.00 96.00 86 ASN A CA 1
ATOM 649 C C . ASN A 1 86 ? 8.841 10.056 -11.311 1.00 96.00 86 ASN A C 1
ATOM 651 O O . ASN A 1 86 ? 9.713 9.364 -11.841 1.00 96.00 86 ASN A O 1
ATOM 655 N N . GLY A 1 87 ? 8.208 11.018 -11.985 1.00 96.56 87 GLY A N 1
ATOM 656 C CA . GLY A 1 87 ? 8.413 11.263 -13.416 1.00 96.56 87 GLY A CA 1
ATOM 657 C C . GLY A 1 87 ? 7.775 10.208 -14.333 1.00 96.56 87 GLY A C 1
ATOM 658 O O . GLY A 1 87 ? 7.824 10.367 -15.555 1.00 96.56 87 GLY A O 1
ATOM 659 N N . ALA A 1 88 ? 7.156 9.158 -13.779 1.00 98.12 88 ALA A N 1
ATOM 660 C CA . ALA A 1 88 ? 6.258 8.274 -14.507 1.00 98.12 88 ALA A CA 1
ATOM 661 C C . ALA A 1 88 ? 4.791 8.594 -14.193 1.00 98.12 88 ALA A C 1
ATOM 663 O O . ALA A 1 88 ? 4.422 8.809 -13.038 1.00 98.12 88 ALA A O 1
ATOM 664 N N . ARG A 1 89 ? 3.958 8.562 -15.235 1.00 98.50 89 ARG A N 1
ATOM 665 C CA . ARG A 1 89 ? 2.499 8.548 -15.124 1.00 98.50 89 ARG A CA 1
ATOM 666 C C . ARG A 1 89 ? 1.950 7.309 -15.813 1.00 98.50 89 ARG A C 1
ATOM 668 O O . ARG A 1 89 ? 2.220 7.090 -16.996 1.00 98.50 89 ARG A O 1
ATOM 675 N N . ALA A 1 90 ? 1.174 6.516 -15.086 1.00 98.81 90 ALA A N 1
ATOM 676 C CA . ALA A 1 90 ? 0.511 5.327 -15.592 1.00 98.81 90 ALA A CA 1
ATOM 677 C C . ALA A 1 90 ? -0.991 5.567 -15.729 1.00 98.81 90 ALA A C 1
ATOM 679 O O . ALA A 1 90 ? -1.696 5.775 -14.748 1.00 98.81 90 ALA A O 1
ATOM 680 N N . LYS A 1 91 ? -1.509 5.487 -16.951 1.00 98.81 91 LYS A N 1
ATOM 681 C CA . LYS A 1 91 ? -2.939 5.687 -17.196 1.00 98.81 91 LYS A CA 1
ATOM 682 C C . LYS A 1 91 ? -3.779 4.481 -16.772 1.00 98.81 91 LYS A C 1
ATOM 684 O O . LYS A 1 91 ? -4.891 4.622 -16.267 1.00 98.81 91 LYS A O 1
ATOM 689 N N . THR A 1 92 ? -3.287 3.272 -17.017 1.00 98.88 92 THR A N 1
ATOM 690 C CA . THR A 1 92 ? -3.989 2.047 -16.623 1.00 98.88 92 THR A CA 1
ATOM 691 C C . THR A 1 92 ? -2.996 0.948 -16.286 1.00 98.88 92 THR A C 1
ATOM 693 O O . THR A 1 92 ? -2.117 0.626 -17.088 1.00 98.88 92 THR A O 1
ATOM 696 N N . ILE A 1 93 ? -3.165 0.350 -15.112 1.00 98.88 93 ILE A N 1
ATOM 697 C CA . ILE A 1 93 ? -2.442 -0.840 -14.681 1.00 98.88 93 ILE A CA 1
ATOM 698 C C . ILE A 1 93 ? -3.460 -1.941 -14.365 1.00 98.88 93 ILE A C 1
ATOM 700 O O . ILE A 1 93 ? -4.402 -1.733 -13.608 1.00 98.88 93 ILE A O 1
ATOM 704 N N . GLU A 1 94 ? -3.259 -3.123 -14.938 1.00 98.75 94 GLU A N 1
ATOM 705 C CA . GLU A 1 94 ? -4.049 -4.320 -14.657 1.00 98.75 94 GLU A CA 1
ATOM 706 C C . GLU A 1 94 ? -3.152 -5.439 -14.130 1.00 98.75 94 GLU A C 1
ATOM 708 O O . GLU A 1 94 ? -2.323 -5.994 -14.858 1.00 98.75 94 GLU A O 1
ATOM 713 N N . THR A 1 95 ? -3.363 -5.828 -12.881 1.00 98.69 95 THR A N 1
ATOM 714 C CA . THR A 1 95 ? -2.701 -6.982 -12.274 1.00 98.69 95 THR A CA 1
ATOM 715 C C . THR A 1 95 ? -3.658 -8.169 -12.279 1.00 98.69 95 THR A C 1
ATOM 717 O O . THR A 1 95 ? -4.565 -8.258 -11.451 1.00 98.69 95 THR A O 1
ATOM 720 N N . LYS A 1 96 ? -3.470 -9.079 -13.239 1.00 98.56 96 LYS A N 1
ATOM 721 C CA . LYS A 1 96 ? -4.438 -10.139 -13.571 1.00 98.56 96 LYS A CA 1
ATOM 722 C C . LYS A 1 96 ? -4.302 -11.381 -12.699 1.00 98.56 96 LYS A C 1
ATOM 724 O O . LYS A 1 96 ? -5.294 -12.030 -12.368 1.00 98.56 96 LYS A O 1
ATOM 729 N N . GLU A 1 97 ? -3.069 -11.719 -12.336 1.00 98.56 97 GLU A N 1
ATOM 730 C CA . GLU A 1 97 ? -2.736 -12.892 -11.529 1.00 98.56 97 GLU A CA 1
ATOM 731 C C . GLU A 1 97 ? -1.914 -12.501 -10.291 1.00 98.56 97 GLU A C 1
ATOM 733 O O . GLU A 1 97 ? -1.555 -11.343 -10.102 1.00 98.56 97 GLU A O 1
ATOM 738 N N . GLN A 1 98 ? -1.675 -13.474 -9.409 1.00 98.19 98 GLN A N 1
ATOM 739 C CA . GLN A 1 98 ? -1.116 -13.241 -8.078 1.00 98.19 98 GLN A CA 1
ATOM 740 C C . GLN A 1 98 ? 0.271 -12.580 -8.114 1.00 98.19 98 GLN A C 1
ATOM 742 O O . GLN A 1 98 ? 1.164 -13.021 -8.841 1.00 98.19 98 GLN A O 1
ATOM 747 N N . ILE A 1 99 ? 0.468 -11.603 -7.228 1.00 98.69 99 ILE A N 1
ATOM 748 C CA . ILE A 1 99 ? 1.774 -11.012 -6.916 1.00 98.69 99 ILE A CA 1
ATOM 749 C C . ILE A 1 99 ? 2.295 -11.620 -5.616 1.00 98.69 99 ILE A C 1
ATOM 751 O O . ILE A 1 99 ? 1.538 -11.820 -4.661 1.00 98.69 99 ILE A O 1
ATOM 755 N N . THR A 1 100 ? 3.584 -11.943 -5.562 1.00 98.69 100 THR A N 1
ATOM 756 C CA . THR A 1 100 ? 4.232 -12.436 -4.348 1.00 98.69 100 THR A CA 1
ATOM 757 C C . THR A 1 100 ? 5.621 -11.839 -4.152 1.00 98.69 100 THR A C 1
ATOM 759 O O . THR A 1 100 ? 6.462 -11.941 -5.041 1.00 98.69 100 THR A O 1
ATOM 762 N N . THR A 1 101 ? 5.877 -11.260 -2.980 1.00 98.38 101 THR A N 1
ATOM 763 C CA . THR A 1 101 ? 7.204 -10.755 -2.583 1.00 98.38 101 THR A CA 1
ATOM 764 C C . THR A 1 101 ? 7.735 -11.524 -1.379 1.00 98.38 101 THR A C 1
ATOM 766 O O . THR A 1 101 ? 6.941 -12.024 -0.584 1.00 98.38 101 THR A O 1
ATOM 769 N N . TYR A 1 102 ? 9.056 -11.668 -1.255 1.00 96.81 102 TYR A N 1
ATOM 770 C CA . TYR A 1 102 ? 9.675 -12.507 -0.216 1.00 96.81 102 TYR A CA 1
ATOM 771 C C . TYR A 1 102 ? 10.720 -11.802 0.663 1.00 96.81 102 TYR A C 1
ATOM 773 O O . TYR A 1 102 ? 11.227 -12.421 1.602 1.00 96.81 102 TYR A O 1
ATOM 781 N N . GLY A 1 103 ? 11.117 -10.576 0.326 1.00 92.44 103 GLY A N 1
ATOM 782 C CA . GLY A 1 103 ? 12.207 -9.857 0.978 1.00 92.44 103 GLY A CA 1
ATOM 783 C C . GLY A 1 103 ? 11.767 -8.935 2.115 1.00 92.44 103 GLY A C 1
ATOM 784 O O . GLY A 1 103 ? 10.623 -8.502 2.219 1.00 92.44 103 GLY A O 1
ATOM 785 N N . VAL A 1 104 ? 12.730 -8.610 2.975 1.00 91.19 104 VAL A N 1
ATOM 786 C CA . VAL A 1 104 ? 12.608 -7.538 3.973 1.00 91.19 104 VAL A CA 1
ATOM 787 C C . VAL A 1 104 ? 12.458 -6.200 3.249 1.00 91.19 104 VAL A C 1
ATOM 789 O O . VAL A 1 104 ? 13.190 -5.958 2.294 1.00 91.19 104 VAL A O 1
ATOM 792 N N . ASN A 1 105 ? 11.558 -5.329 3.714 1.00 89.00 105 ASN A N 1
ATOM 793 C CA . ASN A 1 105 ? 11.233 -4.047 3.064 1.00 89.00 105 ASN A CA 1
ATOM 794 C C . ASN A 1 105 ? 10.802 -4.177 1.589 1.00 89.00 105 ASN A C 1
ATOM 796 O O . ASN A 1 105 ? 10.930 -3.221 0.816 1.00 89.00 105 ASN A O 1
ATOM 800 N N . ASP A 1 106 ? 10.316 -5.350 1.177 1.00 92.81 106 ASP A N 1
ATOM 801 C CA . ASP A 1 106 ? 9.707 -5.500 -0.137 1.00 92.81 106 ASP A CA 1
ATOM 802 C C . ASP A 1 106 ? 8.292 -4.916 -0.102 1.00 92.81 106 ASP A C 1
ATOM 804 O O . ASP A 1 106 ? 7.422 -5.347 0.662 1.00 92.81 106 ASP A O 1
ATOM 808 N N . MET A 1 107 ? 8.051 -3.969 -0.995 1.00 94.25 107 MET A N 1
ATOM 809 C CA . MET A 1 107 ? 6.735 -3.445 -1.311 1.00 94.25 107 MET A CA 1
ATOM 810 C C . MET A 1 107 ? 6.171 -4.287 -2.461 1.00 94.25 107 MET A C 1
ATOM 812 O O . MET A 1 107 ? 6.865 -4.586 -3.434 1.00 94.25 107 MET A O 1
ATOM 816 N N . ALA A 1 108 ? 4.920 -4.730 -2.389 1.00 98.06 108 ALA A N 1
ATOM 817 C CA . ALA A 1 108 ? 4.315 -5.395 -3.541 1.00 98.06 108 ALA A CA 1
ATOM 818 C C . ALA A 1 108 ? 3.906 -4.361 -4.594 1.00 98.06 108 ALA A C 1
ATOM 820 O O . ALA A 1 108 ? 4.398 -4.394 -5.723 1.00 98.06 108 ALA A O 1
ATOM 821 N N . LEU A 1 109 ? 3.029 -3.438 -4.217 1.00 98.62 109 LEU A N 1
ATOM 822 C CA . LEU A 1 109 ? 2.538 -2.371 -5.079 1.00 98.62 109 LEU A CA 1
ATOM 823 C C . LEU A 1 109 ? 3.045 -1.037 -4.511 1.00 98.62 109 LEU A C 1
ATOM 825 O O . LEU A 1 109 ? 2.723 -0.710 -3.370 1.00 98.62 109 LEU A O 1
ATOM 829 N N . ASP A 1 110 ? 3.863 -0.307 -5.269 1.00 97.56 110 ASP A N 1
ATOM 830 C CA . ASP A 1 110 ? 4.545 0.904 -4.786 1.00 97.56 110 ASP A CA 1
ATOM 831 C C . ASP A 1 110 ? 4.389 2.058 -5.788 1.00 97.56 110 ASP A C 1
ATOM 833 O O . ASP A 1 110 ? 4.755 1.933 -6.965 1.00 97.56 110 ASP A O 1
ATOM 837 N N . VAL A 1 111 ? 3.807 3.173 -5.337 1.00 98.19 111 VAL A N 1
ATOM 838 C CA . VAL A 1 111 ? 3.504 4.339 -6.180 1.00 98.19 111 VAL A CA 1
ATOM 839 C C . VAL A 1 111 ? 4.115 5.597 -5.599 1.00 98.19 111 VAL A C 1
ATOM 841 O O . VAL A 1 111 ? 3.747 6.038 -4.522 1.00 98.19 111 VAL A O 1
ATOM 844 N N . TRP A 1 112 ? 5.045 6.190 -6.337 1.00 97.38 112 TRP A N 1
ATOM 845 C CA . TRP A 1 112 ? 5.640 7.502 -6.069 1.00 97.38 112 TRP A CA 1
ATOM 846 C C . TRP A 1 112 ? 5.375 8.483 -7.215 1.00 97.38 112 TRP A C 1
ATOM 848 O O . TRP A 1 112 ? 5.501 9.691 -7.046 1.00 97.38 112 TRP A O 1
ATOM 858 N N . GLY A 1 113 ? 5.067 7.961 -8.405 1.00 97.62 113 GLY A N 1
ATOM 859 C CA . GLY A 1 113 ? 4.596 8.736 -9.547 1.00 97.62 113 GLY A CA 1
ATOM 860 C C . GLY A 1 113 ? 3.087 8.979 -9.504 1.00 97.62 113 GLY A C 1
ATOM 861 O O . GLY A 1 113 ? 2.489 9.130 -8.443 1.00 97.62 113 GLY A O 1
ATOM 862 N N . GLU A 1 114 ? 2.466 9.001 -10.680 1.00 98.62 114 GLU A N 1
ATOM 863 C CA . GLU A 1 114 ? 1.023 9.218 -10.841 1.00 98.62 114 GLU A CA 1
ATOM 864 C C . GLU A 1 114 ? 0.373 7.986 -11.481 1.00 98.62 114 GLU A C 1
ATOM 866 O O . GLU A 1 114 ? 0.894 7.434 -12.456 1.00 98.62 114 GLU A O 1
ATOM 871 N N . VAL A 1 115 ? -0.762 7.542 -10.943 1.00 98.88 115 VAL A N 1
ATOM 872 C CA . VAL A 1 115 ? -1.537 6.416 -11.472 1.00 98.88 115 VAL A CA 1
ATOM 873 C C . VAL A 1 115 ? -3.006 6.810 -11.595 1.00 98.88 115 VAL A C 1
ATOM 875 O O . VAL A 1 115 ? -3.681 7.058 -10.597 1.00 98.88 115 VAL A O 1
ATOM 878 N N . ASP A 1 116 ? -3.528 6.814 -12.821 1.00 98.88 116 ASP A N 1
ATOM 879 C CA . ASP A 1 116 ? -4.922 7.182 -13.074 1.00 98.88 116 ASP A CA 1
ATOM 880 C C . ASP A 1 116 ? -5.871 6.037 -12.687 1.00 98.88 116 ASP A C 1
ATOM 882 O O . ASP A 1 116 ? -6.886 6.258 -12.035 1.00 98.88 116 ASP A O 1
ATOM 886 N N . ASN A 1 117 ? -5.565 4.801 -13.094 1.00 98.88 117 ASN A N 1
ATOM 887 C CA . ASN A 1 117 ? -6.393 3.633 -12.793 1.00 98.88 117 ASN A CA 1
ATOM 888 C C . ASN A 1 117 ? -5.525 2.398 -12.562 1.00 98.88 117 ASN A C 1
ATOM 890 O O . ASN A 1 117 ? -4.735 2.024 -13.431 1.00 98.88 117 ASN A O 1
ATOM 894 N N . TRP A 1 118 ? -5.729 1.713 -11.441 1.00 98.88 118 TRP A N 1
ATOM 895 C CA . TRP A 1 118 ? -5.116 0.417 -11.178 1.00 98.88 118 TRP A CA 1
ATOM 896 C C . TRP A 1 118 ? -6.156 -0.586 -10.693 1.00 98.88 118 TRP A C 1
ATOM 898 O O . TRP A 1 118 ? -6.752 -0.414 -9.633 1.00 98.88 118 TRP A O 1
ATOM 908 N N . GLU A 1 119 ? -6.355 -1.654 -11.461 1.00 98.88 119 GLU A N 1
ATOM 909 C CA . GLU A 1 119 ? -7.166 -2.798 -11.057 1.00 98.88 119 GLU A CA 1
ATOM 910 C C . GLU A 1 119 ? -6.293 -4.028 -10.781 1.00 98.88 119 GLU A C 1
ATOM 912 O O . GLU A 1 119 ? -5.437 -4.412 -11.580 1.00 98.88 119 GLU A O 1
ATOM 917 N N . VAL A 1 120 ? -6.539 -4.680 -9.648 1.00 98.81 120 VAL A N 1
ATOM 918 C CA . VAL A 1 120 ? -5.871 -5.910 -9.227 1.00 98.81 120 VAL A CA 1
ATOM 919 C C . VAL A 1 120 ? -6.930 -6.990 -9.016 1.00 98.81 120 VAL A C 1
ATOM 921 O O . VAL A 1 120 ? -7.763 -6.908 -8.114 1.00 98.81 120 VAL A O 1
ATOM 924 N N . THR A 1 121 ? -6.929 -8.021 -9.863 1.00 98.44 121 THR A N 1
ATOM 925 C CA . THR A 1 121 ? -7.976 -9.062 -9.890 1.00 98.44 121 THR A CA 1
ATOM 926 C C . THR A 1 121 ? -7.604 -10.336 -9.131 1.00 98.44 121 THR A C 1
ATOM 928 O O . THR A 1 121 ? -8.422 -11.251 -9.008 1.00 98.44 121 THR A O 1
ATOM 931 N N . ALA A 1 122 ? -6.382 -10.408 -8.608 1.00 98.19 122 ALA A N 1
ATOM 932 C CA . ALA A 1 122 ? -5.830 -11.563 -7.910 1.00 98.19 122 ALA A CA 1
ATOM 933 C C . ALA A 1 122 ? -5.193 -11.162 -6.568 1.00 98.19 122 ALA A C 1
ATOM 935 O O . ALA A 1 122 ? -4.931 -9.984 -6.349 1.00 98.19 122 ALA A O 1
ATOM 936 N N . PRO A 1 123 ? -4.952 -12.113 -5.646 1.00 98.56 123 PRO A N 1
ATOM 937 C CA . PRO A 1 123 ? -4.343 -11.792 -4.361 1.00 98.56 123 PRO A CA 1
ATOM 938 C C . PRO A 1 123 ? -2.941 -11.184 -4.493 1.00 98.56 123 PRO A C 1
ATOM 940 O O . PRO A 1 123 ? -2.168 -11.551 -5.380 1.00 98.56 123 PRO A O 1
ATOM 943 N N . VAL A 1 124 ? -2.596 -10.323 -3.542 1.00 98.88 124 VAL A N 1
ATOM 944 C CA . VAL A 1 124 ? -1.232 -9.830 -3.321 1.00 98.88 124 VAL A CA 1
ATOM 945 C C . VAL A 1 124 ? -0.750 -10.429 -2.011 1.00 98.88 124 VAL A C 1
ATOM 947 O O . VAL A 1 124 ? -1.442 -10.330 -0.998 1.00 98.88 124 VAL A O 1
ATOM 950 N N . ILE A 1 125 ? 0.405 -11.092 -2.036 1.00 98.75 125 ILE A N 1
ATOM 951 C CA . ILE A 1 125 ? 0.969 -11.749 -0.856 1.00 98.75 125 ILE A CA 1
ATOM 952 C C . ILE A 1 125 ? 2.386 -11.241 -0.628 1.00 98.75 125 ILE A C 1
ATOM 954 O O . ILE A 1 125 ? 3.225 -11.366 -1.513 1.00 98.75 125 ILE A O 1
ATOM 958 N N . THR A 1 126 ? 2.684 -10.719 0.552 1.00 98.50 126 THR A N 1
ATOM 959 C CA . THR A 1 126 ? 4.056 -10.349 0.910 1.00 98.50 126 THR A CA 1
ATOM 960 C C . THR A 1 126 ? 4.546 -11.193 2.072 1.00 98.50 126 THR A C 1
ATOM 962 O O . THR A 1 126 ? 3.788 -11.532 2.984 1.00 98.50 126 THR A O 1
ATOM 965 N N . TYR A 1 127 ? 5.821 -11.556 2.014 1.00 96.81 127 TYR A N 1
ATOM 966 C CA . TYR A 1 127 ? 6.555 -12.157 3.114 1.00 96.81 127 TYR A CA 1
ATOM 967 C C . TYR A 1 127 ? 7.761 -11.279 3.421 1.00 96.81 127 TYR A C 1
ATOM 969 O O . TYR A 1 127 ? 8.410 -10.793 2.500 1.00 96.81 127 TYR A O 1
ATOM 977 N N . GLY A 1 128 ? 8.094 -11.149 4.699 1.00 93.44 128 GLY A N 1
ATOM 978 C CA . GLY A 1 128 ? 9.294 -10.455 5.148 1.00 93.44 128 GLY A CA 1
ATOM 979 C C . GLY A 1 128 ? 8.988 -9.379 6.178 1.00 93.44 128 GLY A C 1
ATOM 980 O O . GLY A 1 128 ? 7.894 -8.819 6.230 1.00 93.44 128 GLY A O 1
ATOM 981 N N . THR A 1 129 ? 9.975 -9.101 7.023 1.00 92.06 129 THR A N 1
ATOM 982 C CA . THR A 1 129 ? 9.886 -8.019 8.003 1.00 92.06 129 THR A CA 1
ATOM 983 C C . THR A 1 129 ? 9.700 -6.682 7.290 1.00 92.06 129 THR A C 1
ATOM 985 O O . THR A 1 129 ? 10.388 -6.404 6.304 1.00 92.06 129 THR A O 1
ATOM 988 N N . SER A 1 130 ? 8.762 -5.872 7.778 1.00 91.81 130 SER A N 1
ATOM 989 C CA . SER A 1 130 ? 8.415 -4.554 7.237 1.00 91.81 130 SER A CA 1
ATOM 990 C C . SER A 1 130 ? 8.030 -4.552 5.752 1.00 91.81 130 SER A C 1
ATOM 992 O O . SER A 1 130 ? 8.109 -3.520 5.090 1.00 91.81 130 SER A O 1
ATOM 994 N N . ALA A 1 131 ? 7.592 -5.696 5.220 1.00 94.56 131 ALA A N 1
ATOM 995 C CA . ALA A 1 131 ? 7.026 -5.774 3.880 1.00 94.56 131 ALA A CA 1
ATOM 996 C C . ALA A 1 131 ? 5.647 -5.095 3.828 1.00 94.56 131 ALA A C 1
ATOM 998 O O . ALA A 1 131 ? 4.882 -5.156 4.797 1.00 94.56 131 ALA A O 1
ATOM 999 N N . ILE A 1 132 ? 5.299 -4.489 2.688 1.00 97.19 132 ILE A N 1
ATOM 1000 C CA . ILE A 1 132 ? 4.025 -3.770 2.522 1.00 97.19 132 ILE A CA 1
ATOM 1001 C C . ILE A 1 132 ? 3.260 -4.279 1.302 1.00 97.19 132 ILE A C 1
ATOM 1003 O O . ILE A 1 132 ? 3.826 -4.463 0.226 1.00 97.19 132 ILE A O 1
ATOM 1007 N N . GLY A 1 133 ? 1.956 -4.503 1.461 1.00 98.50 133 GLY A N 1
ATOM 1008 C CA . GLY A 1 133 ? 1.078 -4.946 0.380 1.00 98.50 133 GLY A CA 1
ATOM 1009 C C . GLY A 1 133 ? 0.838 -3.861 -0.670 1.00 98.50 133 GLY A C 1
ATOM 1010 O O . GLY A 1 133 ? 1.078 -4.079 -1.858 1.00 98.50 133 GLY A O 1
ATOM 1011 N N . PHE A 1 134 ? 0.405 -2.682 -0.233 1.00 98.69 134 PHE A N 1
ATOM 1012 C CA . PHE A 1 134 ? 0.295 -1.497 -1.081 1.00 98.69 134 PHE A CA 1
ATOM 1013 C C . PHE A 1 134 ? 0.742 -0.249 -0.319 1.00 98.69 134 PHE A C 1
ATOM 1015 O O . PHE A 1 134 ? 0.289 -0.006 0.801 1.00 98.69 134 PHE A O 1
ATOM 1022 N N . VAL A 1 135 ? 1.636 0.529 -0.921 1.00 97.75 135 VAL A N 1
ATOM 1023 C CA . VAL A 1 135 ? 2.111 1.800 -0.375 1.00 97.75 135 VAL A CA 1
ATOM 1024 C C . VAL A 1 135 ? 2.026 2.894 -1.430 1.00 97.75 135 VAL A C 1
ATOM 1026 O O . VAL A 1 135 ? 2.321 2.667 -2.607 1.00 97.75 135 VAL A O 1
ATOM 1029 N N . ASN A 1 136 ? 1.620 4.082 -0.993 1.00 98.12 136 ASN A N 1
ATOM 1030 C CA . ASN A 1 136 ? 1.569 5.265 -1.833 1.00 98.12 136 ASN A CA 1
ATOM 1031 C C . ASN A 1 136 ? 2.337 6.434 -1.201 1.00 98.12 136 ASN A C 1
ATOM 1033 O O . ASN A 1 136 ? 2.188 6.747 -0.018 1.00 98.12 136 ASN A O 1
ATOM 1037 N N . PHE A 1 137 ? 3.146 7.059 -2.046 1.00 96.81 137 PHE A N 1
ATOM 1038 C CA . PHE A 1 137 ? 3.869 8.310 -1.850 1.00 96.81 137 PHE A CA 1
ATOM 1039 C C . PHE A 1 137 ? 3.509 9.351 -2.926 1.00 96.81 137 PHE A C 1
ATOM 1041 O O . PHE A 1 137 ? 3.947 10.495 -2.846 1.00 96.81 137 PHE A O 1
ATOM 1048 N N . GLY A 1 138 ? 2.790 8.943 -3.975 1.00 97.19 138 GLY A N 1
ATOM 1049 C CA . GLY A 1 138 ? 2.463 9.764 -5.132 1.00 97.19 138 GLY A CA 1
ATOM 1050 C C . GLY A 1 138 ? 0.969 10.056 -5.234 1.00 97.19 138 GLY A C 1
ATOM 1051 O O . GLY A 1 138 ? 0.265 10.202 -4.233 1.00 97.19 138 GLY A O 1
ATOM 1052 N N . THR A 1 139 ? 0.478 10.134 -6.467 1.00 98.31 139 THR A N 1
ATOM 1053 C CA . THR A 1 139 ? -0.930 10.429 -6.758 1.00 98.31 139 THR A CA 1
ATOM 1054 C C . THR A 1 139 ? -1.610 9.202 -7.340 1.00 98.31 139 THR A C 1
ATOM 1056 O O . THR A 1 139 ? -1.204 8.707 -8.394 1.00 98.31 139 THR A O 1
ATOM 1059 N N . VAL A 1 140 ? -2.676 8.734 -6.693 1.00 98.75 140 VAL A N 1
ATOM 1060 C CA . VAL A 1 140 ? -3.509 7.639 -7.204 1.00 98.75 140 VAL A CA 1
ATOM 1061 C C . VAL A 1 140 ? -4.952 8.107 -7.320 1.00 98.75 140 VAL A C 1
ATOM 1063 O O . VAL A 1 140 ? -5.628 8.336 -6.323 1.00 98.75 140 VAL A O 1
ATOM 1066 N N . HIS A 1 141 ? -5.452 8.207 -8.546 1.00 98.81 141 HIS A N 1
ATOM 1067 C CA . HIS A 1 141 ? -6.831 8.636 -8.775 1.00 98.81 141 HIS A CA 1
ATOM 1068 C C . HIS A 1 141 ? -7.826 7.503 -8.506 1.00 98.81 141 HIS A C 1
ATOM 1070 O O . HIS A 1 141 ? -8.851 7.704 -7.863 1.00 98.81 141 HIS A O 1
ATOM 1076 N N . LYS A 1 142 ? -7.531 6.286 -8.978 1.00 98.88 142 LYS A N 1
ATOM 1077 C CA . LYS A 1 142 ? -8.397 5.131 -8.737 1.00 98.88 142 LYS A CA 1
ATOM 1078 C C . LYS A 1 142 ? -7.617 3.841 -8.543 1.00 98.88 142 LYS A C 1
ATOM 1080 O O . LYS A 1 142 ? -6.895 3.403 -9.441 1.00 98.88 142 LYS A O 1
ATOM 1085 N N . PHE A 1 143 ? -7.852 3.177 -7.417 1.00 98.88 143 PHE A N 1
ATOM 1086 C CA . PHE A 1 143 ? -7.307 1.858 -7.108 1.00 98.88 143 PHE A CA 1
ATOM 1087 C C . PHE A 1 143 ? -8.420 0.867 -6.750 1.00 98.88 143 PHE A C 1
ATOM 1089 O O . PHE A 1 143 ? -9.293 1.157 -5.938 1.00 98.88 143 PHE A O 1
ATOM 1096 N N . VAL A 1 144 ? -8.399 -0.326 -7.345 1.00 98.94 144 VAL A N 1
ATOM 1097 C CA . VAL A 1 144 ? -9.363 -1.393 -7.054 1.00 98.94 144 VAL A CA 1
ATOM 1098 C C . VAL A 1 144 ? -8.630 -2.709 -6.842 1.00 98.94 144 VAL A C 1
ATOM 1100 O O . VAL A 1 144 ? -8.070 -3.286 -7.771 1.00 98.94 144 VAL A O 1
ATOM 1103 N N . MET A 1 145 ? -8.695 -3.225 -5.622 1.00 98.75 145 MET A N 1
ATOM 1104 C CA . MET A 1 145 ? -8.173 -4.527 -5.236 1.00 98.75 145 MET A CA 1
ATOM 1105 C C . MET A 1 145 ? -9.336 -5.503 -5.015 1.00 98.75 145 MET A C 1
ATOM 1107 O O . MET A 1 145 ? -9.972 -5.512 -3.967 1.00 98.75 145 MET A O 1
ATOM 1111 N N . ASN A 1 146 ? -9.598 -6.371 -5.995 1.00 98.56 146 ASN A N 1
ATOM 1112 C CA . ASN A 1 146 ? -10.749 -7.289 -6.005 1.00 98.56 146 ASN A CA 1
ATOM 1113 C C . ASN A 1 146 ? -10.558 -8.560 -5.152 1.00 98.56 146 ASN A C 1
ATOM 1115 O O . ASN A 1 146 ? -11.450 -9.414 -5.087 1.00 98.56 146 ASN A O 1
ATOM 1119 N N . LYS A 1 147 ? -9.369 -8.751 -4.572 1.00 98.56 147 LYS A N 1
ATOM 1120 C CA . LYS A 1 147 ? -8.999 -9.910 -3.747 1.00 98.56 147 LYS A CA 1
ATOM 1121 C C . LYS A 1 147 ? -8.194 -9.461 -2.539 1.00 98.56 147 LYS A C 1
ATOM 1123 O O . LYS A 1 147 ? -7.819 -8.307 -2.424 1.00 98.56 147 LYS A O 1
ATOM 1128 N N . LYS A 1 148 ? -7.899 -10.383 -1.632 1.00 98.31 148 LYS A N 1
ATOM 1129 C CA . LYS A 1 148 ? -7.150 -10.042 -0.427 1.00 98.31 148 LYS A CA 1
ATOM 1130 C C . LYS A 1 148 ? -5.723 -9.555 -0.701 1.00 98.31 148 LYS A C 1
ATOM 1132 O O . LYS A 1 148 ? -5.009 -10.150 -1.515 1.00 98.31 148 LYS A O 1
ATOM 1137 N N . ILE A 1 149 ? -5.299 -8.552 0.061 1.00 98.88 149 ILE A N 1
ATOM 1138 C CA . ILE A 1 149 ? -3.889 -8.309 0.372 1.00 98.88 149 ILE A CA 1
ATOM 1139 C C . ILE A 1 149 ? -3.576 -9.092 1.648 1.00 98.88 149 ILE A C 1
ATOM 1141 O O . ILE A 1 149 ? -4.302 -8.981 2.635 1.00 98.88 149 ILE A O 1
ATOM 1145 N N . LEU A 1 150 ? -2.528 -9.911 1.612 1.00 98.88 150 LEU A N 1
ATOM 1146 C CA . LEU A 1 150 ? -2.047 -10.688 2.750 1.00 98.88 150 LEU A CA 1
ATOM 1147 C C . LEU A 1 150 ? -0.570 -10.393 2.988 1.00 98.88 150 LEU A C 1
ATOM 1149 O O . LEU A 1 150 ? 0.260 -10.752 2.156 1.00 98.88 150 LEU A O 1
ATOM 1153 N N . THR A 1 151 ? -0.229 -9.806 4.128 1.00 98.75 151 THR A N 1
ATOM 1154 C CA . THR A 1 151 ? 1.169 -9.508 4.463 1.00 98.75 151 THR A CA 1
ATOM 1155 C C . THR A 1 151 ? 1.619 -10.291 5.680 1.00 98.75 151 THR A C 1
ATOM 1157 O O . THR A 1 151 ? 0.927 -10.303 6.697 1.00 98.75 151 THR A O 1
ATOM 1160 N N . LYS A 1 152 ? 2.780 -10.942 5.578 1.00 98.31 152 LYS A N 1
ATOM 1161 C CA . LYS A 1 152 ? 3.323 -11.813 6.621 1.00 98.31 152 LYS A CA 1
ATOM 1162 C C . LYS A 1 152 ? 4.727 -11.387 7.031 1.00 98.31 152 LYS A C 1
ATOM 1164 O O . LYS A 1 152 ? 5.654 -11.454 6.225 1.00 98.31 152 LYS A O 1
ATOM 1169 N N . GLY A 1 153 ? 4.902 -11.036 8.295 1.00 96.00 153 GLY A N 1
ATOM 1170 C CA . GLY A 1 153 ? 6.189 -10.647 8.862 1.00 96.00 153 GLY A CA 1
ATOM 1171 C C . GLY A 1 153 ? 6.046 -9.585 9.943 1.00 96.00 153 GLY A C 1
ATOM 1172 O O . GLY A 1 153 ? 5.057 -8.855 9.987 1.00 96.00 153 GLY A O 1
ATOM 1173 N N . SER A 1 154 ? 7.050 -9.496 10.815 1.00 94.19 154 SER A N 1
ATOM 1174 C CA . SER A 1 154 ? 7.097 -8.458 11.849 1.00 94.19 154 SER A CA 1
ATOM 1175 C C . SER A 1 154 ? 7.073 -7.070 11.205 1.00 94.19 154 SER A C 1
ATOM 1177 O O . SER A 1 154 ? 7.703 -6.867 10.167 1.00 94.19 154 SER A O 1
ATOM 1179 N N . GLY A 1 155 ? 6.318 -6.125 11.755 1.00 94.38 155 GLY A N 1
ATOM 1180 C CA . GLY A 1 155 ? 6.200 -4.769 11.219 1.00 94.38 155 GLY A CA 1
ATOM 1181 C C . GLY A 1 155 ? 5.567 -4.667 9.826 1.00 94.38 155 GLY A C 1
ATOM 1182 O O . GLY A 1 155 ? 5.639 -3.603 9.210 1.00 94.38 155 GLY A O 1
ATOM 1183 N N . ALA A 1 156 ? 5.012 -5.755 9.278 1.00 96.25 156 ALA A N 1
ATOM 1184 C CA . ALA A 1 156 ? 4.422 -5.751 7.942 1.00 96.25 156 ALA A CA 1
ATOM 1185 C C . ALA A 1 156 ? 3.154 -4.889 7.893 1.00 96.25 156 ALA A C 1
ATOM 1187 O O . ALA A 1 156 ? 2.446 -4.752 8.892 1.00 96.25 156 ALA A O 1
ATOM 1188 N N . ARG A 1 157 ? 2.840 -4.318 6.728 1.00 97.81 157 ARG A N 1
ATOM 1189 C CA . ARG A 1 157 ? 1.656 -3.461 6.571 1.00 97.81 157 ARG A CA 1
ATOM 1190 C C . ARG A 1 157 ? 0.798 -3.883 5.396 1.00 97.81 157 ARG A C 1
ATOM 1192 O O . ARG A 1 157 ? 1.310 -4.089 4.300 1.00 97.81 157 ARG A O 1
ATOM 1199 N N . GLY A 1 158 ? -0.511 -3.954 5.594 1.00 98.56 158 GLY A N 1
ATOM 1200 C CA . GLY A 1 158 ? -1.441 -4.272 4.515 1.00 98.56 158 GLY A CA 1
ATOM 1201 C C . GLY A 1 158 ? -1.518 -3.144 3.492 1.00 98.56 158 GLY A C 1
ATOM 1202 O O . GLY A 1 158 ? -1.239 -3.340 2.307 1.00 98.56 158 GLY A O 1
ATOM 1203 N N . PHE A 1 159 ? -1.840 -1.951 3.982 1.00 98.69 159 PHE A N 1
ATOM 1204 C CA . PHE A 1 159 ? -1.907 -0.720 3.208 1.00 98.69 159 PHE A CA 1
ATOM 1205 C C . PHE A 1 159 ? -1.295 0.455 3.976 1.00 98.69 159 PHE A C 1
ATOM 1207 O O . PHE A 1 159 ? -1.436 0.549 5.196 1.00 98.69 159 PHE A O 1
ATOM 1214 N N . ASN A 1 160 ? -0.633 1.358 3.257 1.00 97.44 160 ASN A N 1
ATOM 1215 C CA . ASN A 1 160 ? 0.017 2.520 3.844 1.00 97.44 160 ASN A CA 1
ATOM 1216 C C . ASN A 1 160 ? -0.079 3.743 2.913 1.00 97.44 160 ASN A C 1
ATOM 1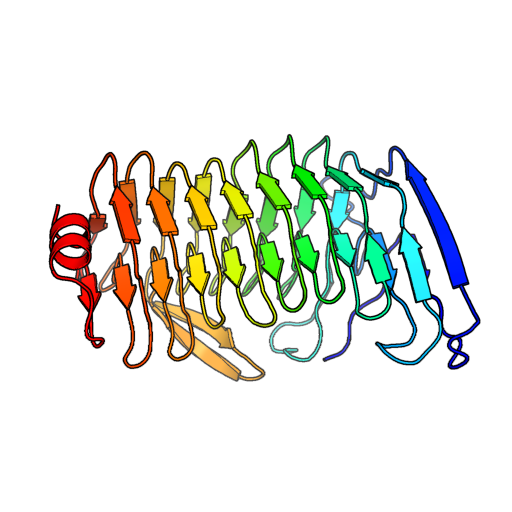218 O O . ASN A 1 160 ? 0.594 3.787 1.880 1.00 97.44 160 ASN A O 1
ATOM 1222 N N . GLN A 1 161 ? -0.885 4.739 3.288 1.00 97.56 161 GLN A N 1
ATOM 1223 C CA . GLN A 1 161 ? -0.865 6.066 2.670 1.00 97.56 161 GLN A CA 1
ATOM 1224 C C . GLN A 1 161 ? 0.191 6.909 3.381 1.00 97.56 161 GLN A C 1
ATOM 1226 O O . GLN A 1 161 ? -0.049 7.397 4.486 1.00 97.56 161 GLN A O 1
ATOM 1231 N N . TYR A 1 162 ? 1.365 7.044 2.768 1.00 93.81 162 TYR A N 1
ATOM 1232 C CA . TYR A 1 162 ? 2.529 7.642 3.417 1.00 93.81 162 TYR A CA 1
ATOM 1233 C C . TYR A 1 162 ? 2.758 9.095 3.012 1.00 93.81 162 TYR A C 1
ATOM 1235 O O . TY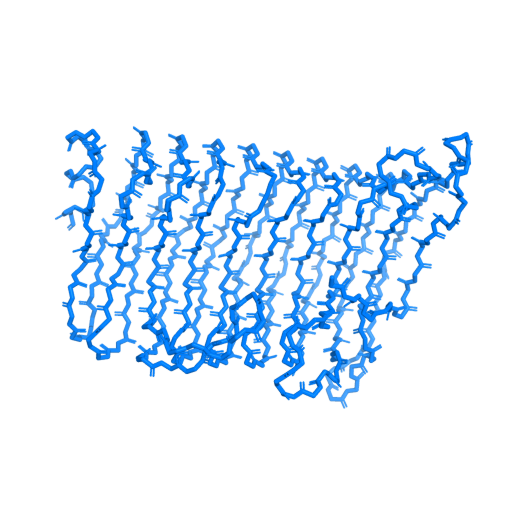R A 1 162 ? 3.039 9.927 3.868 1.00 93.81 162 TYR A O 1
ATOM 1243 N N . ASP A 1 163 ? 2.651 9.377 1.713 1.00 94.94 163 ASP A N 1
ATOM 1244 C CA . ASP A 1 163 ? 2.771 10.714 1.129 1.00 94.94 163 ASP A CA 1
ATOM 1245 C C . ASP A 1 163 ? 1.811 10.854 -0.072 1.00 94.94 163 ASP A C 1
ATOM 1247 O O . ASP A 1 163 ? 1.208 9.872 -0.519 1.00 94.94 163 ASP A O 1
ATOM 1251 N N . GLY A 1 164 ? 1.661 12.061 -0.607 1.00 95.50 164 GLY A N 1
ATOM 1252 C CA . GLY A 1 164 ? 0.815 12.343 -1.761 1.00 95.50 164 GLY A CA 1
ATOM 1253 C C . GLY A 1 164 ? -0.679 12.214 -1.447 1.00 95.50 164 GLY A C 1
ATOM 1254 O O . GLY A 1 164 ? -1.119 12.567 -0.354 1.00 95.50 164 GLY A O 1
ATOM 1255 N N . THR A 1 165 ? -1.472 11.745 -2.414 1.00 97.00 165 THR A N 1
ATOM 1256 C CA . THR A 1 165 ? -2.942 11.703 -2.313 1.00 97.00 165 THR A CA 1
ATOM 1257 C C . THR A 1 165 ? -3.544 10.482 -3.000 1.00 97.00 165 THR A C 1
ATOM 1259 O O . THR A 1 165 ? -3.005 9.966 -3.985 1.00 97.00 165 THR A O 1
ATOM 1262 N N . ILE A 1 166 ? -4.704 10.060 -2.498 1.00 98.50 166 ILE A N 1
ATOM 1263 C CA . ILE A 1 166 ? -5.574 9.074 -3.136 1.00 98.50 166 ILE A CA 1
ATOM 1264 C C . ILE A 1 166 ? -6.981 9.659 -3.255 1.00 98.50 166 ILE A C 1
ATOM 1266 O O . ILE A 1 166 ? -7.539 10.104 -2.252 1.00 98.50 166 ILE A O 1
ATOM 1270 N N . ASP A 1 167 ? -7.571 9.615 -4.451 1.00 98.75 167 ASP A N 1
ATOM 1271 C CA . ASP A 1 167 ? -8.956 10.069 -4.637 1.00 98.75 167 ASP A CA 1
ATOM 1272 C C . ASP A 1 167 ? -9.948 8.942 -4.284 1.00 98.75 167 ASP A C 1
ATOM 1274 O O . ASP A 1 167 ? -10.859 9.127 -3.481 1.00 98.75 167 ASP A O 1
ATOM 1278 N N . ASP A 1 168 ? -9.769 7.740 -4.841 1.00 98.81 168 ASP A N 1
ATOM 1279 C CA . ASP A 1 168 ? -10.637 6.585 -4.571 1.00 98.81 168 ASP A CA 1
ATOM 1280 C C . ASP A 1 168 ? -9.826 5.283 -4.537 1.00 98.81 168 ASP A C 1
ATOM 1282 O O . ASP A 1 168 ? -9.185 4.900 -5.523 1.00 98.81 168 ASP A O 1
ATOM 1286 N N . ALA A 1 169 ? -9.874 4.569 -3.411 1.00 98.81 169 ALA A N 1
ATOM 1287 C CA . ALA A 1 169 ? -9.373 3.205 -3.324 1.00 98.81 169 ALA A CA 1
ATOM 1288 C C . ALA A 1 169 ? -10.398 2.241 -2.716 1.00 98.81 169 ALA A C 1
ATOM 1290 O O . ALA A 1 169 ? -10.915 2.438 -1.616 1.00 98.81 169 ALA A O 1
ATOM 1291 N N . THR A 1 170 ? -10.631 1.133 -3.421 1.00 98.94 170 THR A N 1
ATOM 1292 C CA . THR A 1 170 ? -11.483 0.028 -2.978 1.00 98.94 170 THR A CA 1
ATOM 1293 C C . THR A 1 170 ? -10.665 -1.243 -2.769 1.00 98.94 170 THR A C 1
ATOM 1295 O O . THR A 1 170 ? -9.908 -1.655 -3.647 1.00 98.94 170 THR A O 1
ATOM 1298 N N . PHE A 1 171 ? -10.873 -1.918 -1.642 1.00 98.88 171 PHE A N 1
ATOM 1299 C CA . PHE A 1 171 ? -10.217 -3.167 -1.272 1.00 98.88 171 PHE A CA 1
ATOM 1300 C C . PHE A 1 171 ? -11.255 -4.249 -0.943 1.00 98.88 171 PHE A C 1
ATOM 1302 O O . PHE A 1 171 ? -12.253 -3.974 -0.280 1.00 98.88 171 PHE A O 1
ATOM 1309 N N . ASP A 1 172 ? -11.009 -5.496 -1.362 1.00 98.69 172 ASP A N 1
ATOM 1310 C CA . ASP A 1 172 ? -11.708 -6.672 -0.827 1.00 98.69 172 ASP A CA 1
ATOM 1311 C C . ASP A 1 172 ? -11.303 -6.819 0.644 1.00 98.69 172 ASP A C 1
ATOM 1313 O O . ASP A 1 172 ? -11.920 -6.199 1.492 1.00 98.69 172 ASP A O 1
ATOM 1317 N N . SER A 1 173 ? -10.229 -7.521 0.992 1.00 98.50 173 SER A N 1
ATOM 1318 C CA . SER A 1 173 ? -9.804 -7.610 2.398 1.00 98.50 173 SER A CA 1
ATOM 1319 C C . SER A 1 173 ? -8.333 -7.274 2.591 1.00 98.50 173 SER A C 1
ATOM 1321 O O . SER A 1 173 ? -7.495 -7.671 1.776 1.00 98.50 173 SER A O 1
ATOM 1323 N N . ILE A 1 174 ? -8.013 -6.647 3.718 1.00 98.88 174 ILE A N 1
ATOM 1324 C CA . ILE A 1 174 ? -6.640 -6.459 4.180 1.00 98.88 174 ILE A CA 1
ATOM 1325 C C . ILE A 1 174 ? -6.387 -7.404 5.352 1.00 98.88 174 ILE A C 1
ATOM 1327 O O . ILE A 1 174 ? -7.087 -7.340 6.359 1.00 98.88 174 ILE A O 1
ATOM 1331 N N . ILE A 1 175 ? -5.407 -8.296 5.212 1.00 98.88 175 ILE A N 1
ATOM 1332 C CA . ILE A 1 175 ? -5.036 -9.251 6.257 1.00 98.88 175 ILE A CA 1
ATOM 1333 C C . ILE A 1 175 ? -3.547 -9.119 6.554 1.00 98.88 175 ILE A C 1
ATOM 1335 O O . ILE A 1 175 ? -2.722 -9.260 5.647 1.00 98.88 175 ILE A O 1
ATOM 1339 N N . THR A 1 176 ? -3.194 -8.911 7.818 1.00 98.69 176 THR A N 1
ATOM 1340 C CA . THR A 1 176 ? -1.797 -8.874 8.260 1.00 98.69 176 THR A CA 1
ATOM 1341 C C . THR A 1 176 ? -1.532 -9.925 9.331 1.00 98.69 176 THR A C 1
ATOM 1343 O O . THR A 1 176 ? -2.375 -10.217 10.182 1.00 98.69 176 THR A O 1
ATOM 1346 N N . GLU A 1 177 ? -0.360 -10.551 9.243 1.00 98.38 177 GLU A N 1
ATOM 1347 C CA . GLU A 1 177 ? 0.109 -11.583 10.164 1.00 98.38 177 GLU A CA 1
ATOM 1348 C C . GLU A 1 177 ? 1.556 -11.278 10.574 1.00 98.38 177 GLU A C 1
ATOM 1350 O O . GLU A 1 177 ? 2.492 -11.446 9.788 1.00 98.38 177 GLU A O 1
ATOM 1355 N N . GLY A 1 178 ? 1.753 -10.846 11.813 1.00 97.00 178 GLY A N 1
ATOM 1356 C CA . GLY A 1 178 ? 3.068 -10.588 12.385 1.00 97.00 178 GLY A CA 1
ATOM 1357 C C . GLY A 1 178 ? 3.021 -9.550 13.496 1.00 97.00 178 GLY A C 1
ATOM 1358 O O . GLY A 1 178 ? 2.167 -8.662 13.511 1.00 97.00 178 GLY A O 1
ATOM 1359 N N . ASP A 1 179 ? 3.961 -9.654 14.424 1.00 96.88 179 ASP A N 1
ATOM 1360 C CA . ASP A 1 179 ? 4.078 -8.709 15.528 1.00 96.88 179 ASP A CA 1
ATOM 1361 C C . ASP A 1 179 ? 4.431 -7.309 15.014 1.00 96.88 179 ASP A C 1
ATOM 1363 O O . ASP A 1 179 ? 5.167 -7.160 14.041 1.00 96.88 179 ASP A O 1
ATOM 1367 N N . GLY A 1 180 ? 3.851 -6.267 15.602 1.00 95.75 180 GLY A N 1
ATOM 1368 C CA . GLY A 1 180 ? 3.978 -4.892 15.117 1.00 95.75 180 GLY A CA 1
ATOM 1369 C C . GLY A 1 180 ? 3.358 -4.632 13.740 1.00 95.75 180 GLY A C 1
ATOM 1370 O O . GLY A 1 180 ? 3.613 -3.578 13.158 1.00 95.75 180 GLY A O 1
ATOM 1371 N N . SER A 1 181 ? 2.583 -5.573 13.183 1.00 97.00 181 SER A N 1
ATOM 1372 C CA . SER A 1 181 ? 1.956 -5.400 11.869 1.00 97.00 181 SER A CA 1
ATOM 1373 C C . SER A 1 181 ? 0.749 -4.463 11.907 1.00 97.00 181 SER A C 1
ATOM 1375 O O . SER A 1 181 ? 0.004 -4.418 12.882 1.00 97.00 181 SER A O 1
ATOM 1377 N N . ILE A 1 182 ? 0.527 -3.715 10.828 1.00 98.25 182 ILE A N 1
ATOM 1378 C CA . ILE A 1 182 ? -0.573 -2.744 10.745 1.00 98.25 182 ILE A CA 1
ATOM 1379 C C . ILE A 1 182 ? -1.452 -3.058 9.539 1.00 98.25 182 ILE A C 1
ATOM 1381 O O . ILE A 1 182 ? -0.951 -3.140 8.419 1.00 98.25 182 ILE A O 1
ATOM 1385 N N . GLY A 1 183 ? -2.762 -3.184 9.745 1.00 98.56 183 GLY A N 1
ATOM 1386 C CA . GLY A 1 183 ? -3.719 -3.435 8.668 1.00 98.56 183 GLY A CA 1
ATOM 1387 C C . GLY A 1 183 ? -3.707 -2.304 7.646 1.00 98.56 183 GLY A C 1
ATOM 1388 O O . GLY A 1 183 ? -3.237 -2.477 6.520 1.00 98.56 183 GLY A O 1
ATOM 1389 N N . MET A 1 184 ? -4.171 -1.124 8.054 1.00 98.81 184 MET A N 1
ATOM 1390 C CA . MET A 1 184 ? -4.135 0.091 7.235 1.00 98.81 184 MET A CA 1
ATOM 1391 C C . MET A 1 184 ? -3.574 1.266 8.038 1.00 98.81 184 MET A C 1
ATOM 1393 O O . MET A 1 184 ? -3.980 1.474 9.181 1.00 98.81 184 MET A O 1
ATOM 1397 N N . GLN A 1 185 ? -2.663 2.038 7.444 1.00 98.50 185 GLN A N 1
ATOM 1398 C CA . GLN A 1 185 ? -2.127 3.261 8.044 1.00 98.50 185 GLN A CA 1
ATOM 1399 C C . GLN A 1 185 ? -2.250 4.460 7.101 1.00 98.50 185 GLN A C 1
ATOM 1401 O O . GLN A 1 185 ? -1.991 4.337 5.903 1.00 98.50 185 GLN A O 1
ATOM 1406 N N . PHE A 1 186 ? -2.614 5.613 7.662 1.00 98.44 186 PHE A N 1
ATOM 1407 C CA . PHE A 1 186 ? -2.805 6.865 6.938 1.00 98.44 186 PHE A CA 1
ATOM 1408 C C . PHE A 1 186 ? -2.021 7.994 7.601 1.00 98.44 186 PHE A C 1
ATOM 1410 O O . PHE A 1 186 ? -2.304 8.343 8.744 1.00 98.44 186 PHE A O 1
ATOM 1417 N N . SER A 1 187 ? -1.070 8.569 6.869 1.00 97.19 187 SER A N 1
ATOM 1418 C CA . SER A 1 187 ? -0.272 9.731 7.288 1.00 97.19 187 SER A CA 1
ATOM 1419 C C . SER A 1 187 ? -0.502 10.969 6.419 1.00 97.19 187 SER A C 1
ATOM 1421 O O . SER A 1 187 ? 0.017 12.033 6.729 1.00 97.19 187 SER A O 1
ATOM 1423 N N . MET A 1 188 ? -1.256 10.827 5.328 1.00 96.69 188 MET A N 1
ATOM 1424 C CA . MET A 1 188 ? -1.594 11.904 4.399 1.00 96.69 188 MET A CA 1
ATOM 1425 C C . MET A 1 188 ? -3.067 11.839 3.981 1.00 96.69 188 MET A C 1
ATOM 1427 O O . MET A 1 188 ? -3.711 10.806 4.203 1.00 96.69 188 MET A O 1
ATOM 1431 N N . PRO A 1 189 ? -3.594 12.909 3.353 1.00 93.88 189 PRO A N 1
ATOM 1432 C CA . PRO A 1 189 ? -4.974 12.966 2.897 1.00 93.88 189 PRO A CA 1
ATOM 1433 C C . PRO A 1 189 ? -5.372 11.857 1.914 1.00 93.88 189 PRO A C 1
ATOM 1435 O O . PRO A 1 189 ? -4.625 11.498 0.999 1.00 93.88 189 PRO A O 1
ATOM 1438 N N . VAL A 1 190 ? -6.600 11.370 2.078 1.00 97.44 190 VAL A N 1
ATOM 1439 C CA . VAL A 1 190 ? -7.321 10.485 1.163 1.00 97.44 190 VAL A CA 1
ATOM 1440 C C . VAL A 1 190 ? -8.768 10.956 1.069 1.00 97.44 190 VAL A C 1
ATOM 1442 O O . VAL A 1 190 ? -9.405 11.205 2.093 1.00 97.44 190 VAL A O 1
ATOM 1445 N N . ASP A 1 191 ? -9.319 11.038 -0.143 1.00 98.62 191 ASP A N 1
ATOM 1446 C CA . ASP A 1 191 ? -10.742 11.337 -0.298 1.00 98.62 191 ASP A CA 1
ATOM 1447 C C . ASP A 1 191 ? -11.580 10.106 0.090 1.00 98.62 191 ASP A C 1
ATOM 1449 O O . ASP A 1 191 ? -12.234 10.116 1.134 1.00 98.62 191 ASP A O 1
ATOM 1453 N N . LYS A 1 192 ? -11.517 8.998 -0.661 1.00 98.81 192 LYS A N 1
ATOM 1454 C CA . LYS A 1 192 ? -12.385 7.834 -0.402 1.00 98.81 192 LYS A CA 1
ATOM 1455 C C . LYS A 1 192 ? -11.632 6.525 -0.257 1.00 98.81 192 LYS A C 1
ATOM 1457 O O . LYS A 1 192 ? -10.921 6.090 -1.161 1.00 98.81 192 LYS A O 1
ATOM 1462 N N . ILE A 1 193 ? -11.892 5.839 0.854 1.00 98.81 193 ILE A N 1
ATOM 1463 C CA . ILE A 1 193 ? -11.507 4.448 1.077 1.00 98.81 193 ILE A CA 1
ATOM 1464 C C . ILE A 1 193 ? -12.752 3.600 1.279 1.00 98.81 193 ILE A C 1
ATOM 1466 O O . ILE A 1 193 ? -13.583 3.859 2.152 1.00 98.81 193 ILE A O 1
ATOM 1470 N N . LYS A 1 194 ? -12.822 2.501 0.535 1.00 98.94 194 LYS A N 1
ATOM 1471 C CA . LYS A 1 194 ? -13.767 1.421 0.786 1.00 98.94 194 LYS A CA 1
ATOM 1472 C C . LYS A 1 194 ? -13.015 0.114 0.991 1.00 98.94 194 LYS A C 1
ATOM 1474 O O . LYS A 1 194 ? -12.207 -0.276 0.158 1.00 98.94 194 LYS A O 1
ATOM 1479 N N . VAL A 1 195 ? -13.301 -0.603 2.066 1.00 98.88 195 VAL A N 1
ATOM 1480 C CA . VAL A 1 195 ? -12.718 -1.922 2.334 1.00 98.88 195 VAL A CA 1
ATOM 1481 C C . VAL A 1 195 ? -13.796 -2.863 2.849 1.00 98.88 195 VAL A C 1
ATOM 1483 O O . VAL A 1 195 ? -14.697 -2.449 3.572 1.00 98.88 195 VAL A O 1
ATOM 1486 N N . LYS A 1 196 ? -13.757 -4.142 2.481 1.00 98.75 196 LYS A N 1
ATOM 1487 C CA . LYS A 1 196 ? -14.735 -5.103 3.006 1.00 98.75 196 LYS A CA 1
ATOM 1488 C C . LYS A 1 196 ? -14.457 -5.436 4.462 1.00 98.75 196 LYS A C 1
ATOM 1490 O O . LYS A 1 196 ? -15.371 -5.425 5.273 1.00 98.75 196 LYS A O 1
ATOM 1495 N N . GLU A 1 197 ? -13.211 -5.776 4.779 1.00 98.62 197 GLU A N 1
ATOM 1496 C CA . GLU A 1 197 ? -12.775 -6.145 6.127 1.00 98.62 197 GLU A CA 1
ATOM 1497 C C . GLU A 1 197 ? -11.266 -5.958 6.302 1.00 98.62 197 GLU A C 1
ATOM 1499 O O . GLU A 1 197 ? -10.488 -6.107 5.351 1.00 98.62 197 GLU A O 1
ATOM 1504 N N . ILE A 1 198 ? -10.872 -5.657 7.537 1.00 98.88 198 ILE A N 1
ATOM 1505 C CA . ILE A 1 198 ? -9.477 -5.548 7.965 1.00 98.88 198 ILE A CA 1
ATOM 1506 C C . ILE A 1 198 ? -9.275 -6.541 9.107 1.00 98.88 198 ILE A C 1
ATOM 1508 O O . ILE A 1 198 ? -10.035 -6.521 10.073 1.00 98.88 198 ILE A O 1
ATOM 1512 N N . ILE A 1 199 ? -8.270 -7.407 8.993 1.00 98.75 199 ILE A N 1
ATOM 1513 C CA . ILE A 1 199 ? -7.935 -8.399 10.018 1.00 98.75 199 ILE A CA 1
ATOM 1514 C C . ILE A 1 199 ? -6.434 -8.329 10.292 1.00 98.75 199 ILE A C 1
ATOM 1516 O O . ILE A 1 199 ? -5.627 -8.666 9.424 1.00 98.75 199 ILE A O 1
ATOM 1520 N N . THR A 1 200 ? -6.060 -7.957 11.510 1.00 98.62 200 THR A N 1
ATOM 1521 C CA . THR A 1 200 ? -4.659 -7.877 11.936 1.00 98.62 200 THR A CA 1
ATOM 1522 C C . THR A 1 200 ? -4.379 -8.906 13.025 1.00 98.62 200 THR A C 1
ATOM 1524 O O . THR A 1 200 ? -5.056 -8.938 14.050 1.00 98.62 200 THR A O 1
ATOM 1527 N N . ASN A 1 201 ? -3.363 -9.744 12.819 1.00 98.38 201 ASN A N 1
ATOM 1528 C CA . ASN A 1 201 ? -2.913 -10.747 13.784 1.00 98.38 201 ASN A CA 1
ATOM 1529 C C . ASN A 1 201 ? -1.469 -10.455 14.198 1.00 98.38 201 ASN A C 1
ATOM 1531 O O . ASN A 1 201 ? -0.595 -10.380 13.333 1.00 98.38 201 ASN A O 1
ATOM 1535 N N . GLY A 1 202 ? -1.207 -10.365 15.497 1.00 96.62 202 GLY A N 1
ATOM 1536 C CA . GLY A 1 202 ? 0.134 -10.157 16.046 1.00 96.62 202 GLY A CA 1
ATOM 1537 C C . GLY A 1 202 ? 0.097 -9.413 17.372 1.00 96.62 202 GLY A C 1
ATOM 1538 O O . GLY A 1 202 ? -0.963 -8.983 17.805 1.00 96.62 202 GLY A O 1
ATOM 1539 N N . SER A 1 203 ? 1.250 -9.239 17.999 1.00 95.88 203 SER A N 1
ATOM 1540 C CA . SER A 1 203 ? 1.398 -8.479 19.244 1.00 95.88 203 SER A CA 1
ATOM 1541 C C . SER A 1 203 ? 2.363 -7.306 19.033 1.00 95.88 203 SER A C 1
ATOM 1543 O O . SER A 1 203 ? 2.396 -6.697 17.962 1.00 95.88 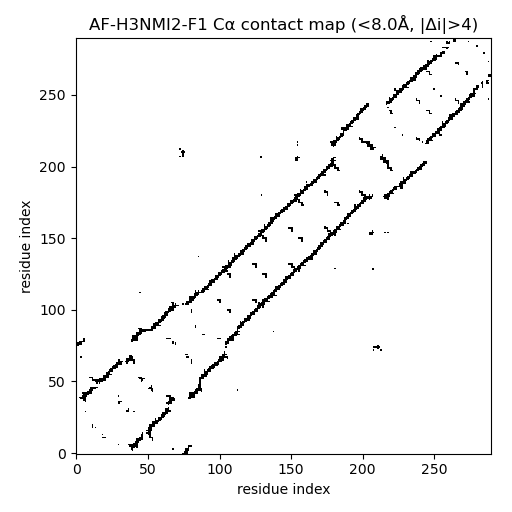203 SER A O 1
ATOM 1545 N N . GLU A 1 204 ? 3.138 -6.944 20.047 1.00 94.50 204 GLU A N 1
ATOM 1546 C CA . GLU A 1 204 ? 4.249 -6.008 19.926 1.00 94.50 204 GLU A CA 1
ATOM 1547 C C . GLU A 1 204 ? 5.462 -6.659 19.240 1.00 94.50 204 GLU A C 1
ATOM 1549 O O . GLU A 1 204 ? 5.851 -7.774 19.585 1.00 94.50 204 GLU A O 1
ATOM 1554 N N . GLY A 1 205 ? 6.070 -5.972 18.269 1.00 89.38 205 GLY A N 1
ATOM 1555 C CA . GLY A 1 205 ? 7.194 -6.493 17.493 1.00 89.38 205 GLY A CA 1
ATOM 1556 C C . GLY A 1 205 ? 8.083 -5.414 16.887 1.00 89.38 205 GLY A C 1
ATOM 1557 O O . GLY A 1 205 ? 7.744 -4.231 16.850 1.00 89.38 205 GLY A O 1
ATOM 1558 N N . GLU A 1 206 ? 9.249 -5.830 16.396 1.00 84.75 206 GLU A N 1
ATOM 1559 C CA . GLU A 1 206 ? 10.182 -4.930 15.720 1.00 84.75 206 GLU A CA 1
ATOM 1560 C C . GLU A 1 206 ? 9.686 -4.580 14.313 1.00 84.75 206 GLU A C 1
ATOM 1562 O O . GLU A 1 206 ? 9.348 -5.448 13.502 1.00 84.75 206 GLU A O 1
ATOM 1567 N N . SER A 1 207 ? 9.714 -3.292 13.994 1.00 80.69 207 SER A N 1
ATOM 1568 C CA . SER A 1 207 ? 9.461 -2.766 12.661 1.00 80.69 207 SER A CA 1
ATOM 1569 C C . SER A 1 207 ? 10.546 -1.774 12.282 1.00 80.69 207 SER A C 1
ATOM 1571 O O . SER A 1 207 ? 11.100 -1.065 13.119 1.00 80.69 207 SER A O 1
ATOM 1573 N N . LEU A 1 208 ? 10.822 -1.674 10.991 1.00 74.75 208 LEU A N 1
ATOM 1574 C CA . LEU A 1 208 ? 11.668 -0.636 10.443 1.00 74.75 208 LEU A CA 1
ATOM 1575 C C . LEU A 1 208 ? 10.817 0.575 10.062 1.00 74.75 208 LEU A C 1
ATOM 1577 O O . LEU A 1 208 ? 9.959 0.485 9.186 1.00 74.75 208 LEU A O 1
ATOM 1581 N N . VAL A 1 209 ? 11.049 1.708 10.718 1.00 73.75 209 VAL A N 1
ATOM 1582 C CA . VAL A 1 209 ? 10.350 2.969 10.440 1.00 73.75 209 VAL A CA 1
ATOM 1583 C C . VAL A 1 209 ? 11.385 4.025 10.088 1.00 73.75 209 VAL A C 1
ATOM 1585 O O . VAL A 1 209 ? 12.250 4.348 10.899 1.00 73.75 209 VAL A O 1
ATOM 1588 N N . SER A 1 210 ? 11.327 4.547 8.861 1.00 69.25 210 SER A N 1
ATOM 1589 C CA . SER A 1 210 ? 12.153 5.678 8.403 1.00 69.25 210 SER A CA 1
ATOM 1590 C C . SER A 1 210 ? 13.665 5.562 8.649 1.00 69.25 210 SER A C 1
ATOM 1592 O O . SER A 1 210 ? 14.334 6.583 8.777 1.00 69.25 210 SER A O 1
ATOM 1594 N N . GLY A 1 211 ? 14.241 4.361 8.749 1.00 69.75 211 GLY A N 1
ATOM 1595 C CA . GLY A 1 211 ? 15.652 4.240 9.143 1.00 69.75 211 GLY A CA 1
ATOM 1596 C C . GLY A 1 211 ? 15.921 3.422 10.394 1.00 69.75 211 GLY A C 1
ATOM 1597 O O . GLY A 1 211 ? 17.030 2.931 10.581 1.00 69.75 211 GLY A O 1
ATOM 1598 N N . VAL A 1 212 ? 14.937 3.323 11.279 1.00 77.19 212 VAL A N 1
ATOM 1599 C CA . VAL A 1 212 ? 15.172 2.971 12.678 1.00 77.19 212 VAL A CA 1
ATOM 1600 C C . VAL A 1 212 ? 14.359 1.736 13.034 1.00 77.19 212 VAL A C 1
ATOM 1602 O O . VAL A 1 212 ? 13.169 1.666 12.734 1.00 77.19 212 VAL A O 1
ATOM 1605 N N . ILE A 1 213 ? 15.011 0.750 13.657 1.00 78.81 213 ILE A N 1
ATOM 1606 C CA . ILE A 1 213 ? 14.303 -0.382 14.261 1.00 78.81 213 ILE A CA 1
ATOM 1607 C C . ILE A 1 213 ? 13.563 0.165 15.474 1.00 78.81 213 ILE A C 1
ATOM 1609 O O . ILE A 1 213 ? 14.165 0.738 16.380 1.00 78.81 213 ILE A O 1
ATOM 1613 N N . THR A 1 214 ? 12.246 0.051 15.444 1.00 85.25 214 THR A N 1
ATOM 1614 C CA . THR A 1 214 ? 11.339 0.553 16.468 1.00 85.25 214 THR A CA 1
ATOM 1615 C C . THR A 1 214 ? 10.378 -0.557 16.837 1.00 85.25 214 THR A C 1
ATOM 1617 O O . THR A 1 214 ? 9.878 -1.275 15.973 1.00 85.25 214 THR A O 1
ATOM 1620 N N . THR A 1 215 ? 10.120 -0.689 18.126 1.00 89.00 215 THR A N 1
ATOM 1621 C CA . THR A 1 215 ? 9.096 -1.589 18.633 1.00 89.00 215 THR A CA 1
ATOM 1622 C C . THR A 1 215 ? 7.729 -0.952 18.410 1.00 89.00 215 THR A C 1
ATOM 1624 O O . THR A 1 215 ? 7.484 0.160 18.875 1.00 89.00 215 THR A O 1
ATOM 1627 N N . LEU A 1 216 ? 6.860 -1.633 17.666 1.00 90.88 216 LEU A N 1
ATOM 1628 C CA . LEU A 1 216 ? 5.491 -1.207 17.394 1.00 90.88 216 LEU A CA 1
ATOM 1629 C C . LEU A 1 216 ? 4.517 -2.277 17.872 1.00 90.88 216 LEU A C 1
ATOM 1631 O O . LEU A 1 216 ? 4.781 -3.472 17.752 1.00 90.88 216 LEU A O 1
ATOM 1635 N N . LYS A 1 217 ? 3.355 -1.841 18.346 1.00 94.44 217 LYS A N 1
ATOM 1636 C CA . LYS A 1 217 ? 2.205 -2.720 18.551 1.00 94.44 217 LYS A CA 1
ATOM 1637 C C . LYS A 1 217 ? 1.516 -2.989 17.222 1.00 94.44 217 LYS A C 1
ATOM 1639 O O . LYS A 1 217 ? 1.489 -2.116 16.352 1.00 94.44 217 LYS A O 1
ATOM 1644 N N . ALA A 1 218 ? 0.970 -4.191 17.060 1.00 97.25 218 ALA A N 1
ATOM 1645 C CA . ALA A 1 218 ? 0.105 -4.457 15.925 1.00 97.25 218 ALA A CA 1
ATOM 1646 C C . ALA A 1 218 ? -1.183 -3.620 16.032 1.00 97.25 218 ALA A C 1
ATOM 1648 O O . ALA A 1 218 ? -1.683 -3.390 17.133 1.00 97.25 218 ALA A O 1
ATOM 1649 N N . ILE A 1 219 ? -1.701 -3.132 14.902 1.00 98.00 219 ILE A N 1
ATOM 1650 C CA . ILE A 1 219 ? -2.884 -2.254 14.857 1.00 98.00 219 ILE A CA 1
ATOM 1651 C C . ILE A 1 219 ? -3.790 -2.646 13.681 1.00 98.00 219 ILE A C 1
ATOM 1653 O O . ILE A 1 219 ? -3.317 -2.969 12.589 1.00 98.00 219 ILE A O 1
ATOM 1657 N N . GLY A 1 220 ? -5.109 -2.614 13.879 1.00 98.12 220 GLY A N 1
ATOM 1658 C CA . GLY A 1 220 ? -6.080 -2.825 12.797 1.00 98.12 220 GLY A CA 1
ATOM 1659 C C . GLY A 1 220 ? -6.046 -1.682 11.780 1.00 98.12 220 GLY A C 1
ATOM 1660 O O . GLY A 1 220 ? -5.635 -1.858 10.632 1.00 98.12 220 GLY A O 1
ATOM 1661 N N . LEU A 1 221 ? -6.437 -0.491 12.224 1.00 98.62 221 LEU A N 1
ATOM 1662 C CA . LEU A 1 221 ? -6.440 0.738 11.437 1.00 98.62 221 LEU A CA 1
ATOM 1663 C C . LEU A 1 221 ? -5.825 1.884 12.244 1.00 98.62 221 LEU A C 1
ATOM 1665 O O . LEU A 1 221 ? -6.154 2.063 13.412 1.00 98.62 221 LEU A O 1
ATOM 1669 N N . SER A 1 222 ? -4.935 2.654 11.619 1.00 98.44 222 SER A N 1
ATOM 1670 C CA . SER A 1 222 ? -4.224 3.775 12.241 1.00 98.44 222 SER A CA 1
ATOM 1671 C C . SER A 1 222 ? -4.312 5.024 11.364 1.00 98.44 222 SER A C 1
ATOM 1673 O O . SER A 1 222 ? -3.852 5.019 10.221 1.00 98.44 222 SER A O 1
ATOM 1675 N N . ILE A 1 223 ? -4.875 6.100 11.906 1.00 98.62 223 ILE A N 1
ATOM 1676 C CA . ILE A 1 223 ? -4.820 7.448 11.334 1.00 98.62 223 ILE A CA 1
ATOM 1677 C C . ILE A 1 223 ? -3.813 8.237 12.169 1.00 98.62 223 ILE A C 1
ATOM 1679 O O . ILE A 1 223 ? -4.007 8.431 13.367 1.00 98.62 223 ILE A O 1
ATOM 1683 N N . LYS A 1 224 ? -2.705 8.617 11.540 1.00 97.75 224 LYS A N 1
ATOM 1684 C CA . LYS A 1 224 ? -1.596 9.349 12.156 1.00 97.75 224 LYS A CA 1
ATOM 1685 C C . LYS A 1 224 ? -1.870 10.852 12.127 1.00 97.75 224 LYS A C 1
ATOM 1687 O O . LYS A 1 224 ? -2.750 11.303 11.393 1.00 97.75 224 LYS A O 1
ATOM 1692 N N . ASP A 1 225 ? -1.064 11.618 12.857 1.00 96.12 225 ASP A N 1
ATOM 1693 C CA . ASP A 1 225 ? -0.976 13.071 12.666 1.00 96.12 225 ASP A CA 1
ATOM 1694 C C . ASP A 1 225 ? -0.751 13.407 11.175 1.00 96.12 225 ASP A C 1
ATOM 1696 O O . ASP A 1 225 ? 0.054 12.765 10.492 1.00 96.12 225 ASP A O 1
ATOM 1700 N N . GLY A 1 226 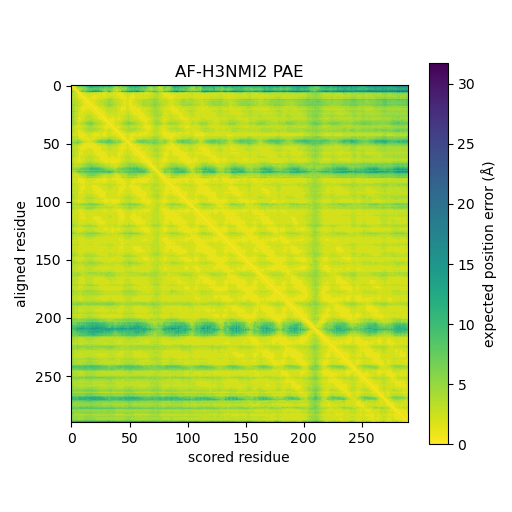? -1.513 14.372 10.657 1.00 94.25 226 GLY A N 1
ATOM 1701 C CA . GLY A 1 226 ? -1.554 14.747 9.239 1.00 94.25 226 GLY A CA 1
ATOM 1702 C C . GLY A 1 226 ? -2.394 13.828 8.339 1.00 94.25 226 GLY A C 1
ATOM 1703 O O . GLY A 1 226 ? -2.737 14.220 7.221 1.00 94.25 226 GLY A O 1
ATOM 1704 N N . GLY A 1 227 ? -2.778 12.641 8.815 1.00 97.50 227 GLY A N 1
ATOM 1705 C CA . GLY A 1 227 ? -3.707 11.755 8.123 1.00 97.50 227 GLY A CA 1
ATOM 1706 C C . GLY A 1 227 ? -5.118 12.338 8.114 1.00 97.50 227 GLY A C 1
ATOM 1707 O O . GLY A 1 227 ? -5.683 12.639 9.162 1.00 97.50 227 GLY A O 1
ATOM 1708 N N . GLU A 1 228 ? -5.716 12.468 6.932 1.00 97.75 228 GLU A N 1
ATOM 1709 C CA . GLU A 1 228 ? -7.084 12.964 6.774 1.00 97.75 228 GLU A CA 1
ATOM 1710 C C . GLU A 1 228 ? -7.842 12.049 5.819 1.00 97.75 228 GLU A C 1
ATOM 1712 O O . GLU A 1 228 ? -7.438 11.877 4.674 1.00 97.75 228 GLU A O 1
ATOM 1717 N N . ILE A 1 229 ? -8.937 11.448 6.279 1.00 98.56 229 ILE A N 1
ATOM 1718 C CA . ILE A 1 229 ? -9.795 10.620 5.429 1.00 98.56 229 ILE A CA 1
ATOM 1719 C C . ILE A 1 229 ? -11.155 11.294 5.316 1.00 98.56 229 ILE A C 1
ATOM 1721 O O . ILE A 1 229 ? -11.849 11.488 6.320 1.00 98.56 229 ILE A O 1
ATOM 1725 N N . ASN A 1 230 ? -11.559 11.636 4.094 1.00 98.69 230 ASN A N 1
ATOM 1726 C CA . ASN A 1 230 ? -12.853 12.270 3.885 1.00 98.69 230 ASN A CA 1
ATOM 1727 C C . ASN A 1 230 ? -14.009 11.261 4.017 1.00 98.69 230 ASN A C 1
ATOM 1729 O O . ASN A 1 230 ? -14.988 11.530 4.710 1.00 98.69 230 ASN A O 1
ATOM 1733 N N . GLU A 1 231 ? -13.892 10.072 3.426 1.00 98.81 231 GLU A N 1
ATOM 1734 C CA . GLU A 1 231 ? -14.880 9.000 3.563 1.00 98.81 231 GLU A CA 1
ATOM 1735 C C . GLU A 1 231 ? -14.208 7.629 3.702 1.00 98.81 231 GLU A C 1
ATOM 1737 O O . GLU A 1 231 ? -13.547 7.143 2.784 1.00 98.81 231 GLU A O 1
ATOM 1742 N N . LEU A 1 232 ? -14.430 6.974 4.845 1.00 98.81 232 LEU A N 1
ATOM 1743 C CA . LEU A 1 232 ? -14.038 5.588 5.093 1.00 98.81 232 LEU A CA 1
ATOM 1744 C C . LEU A 1 232 ? -15.283 4.708 5.228 1.00 98.81 232 LEU A C 1
ATOM 1746 O O . LEU A 1 232 ? -16.099 4.889 6.131 1.00 98.81 232 LEU A O 1
ATOM 1750 N N . THR A 1 233 ? -15.405 3.709 4.359 1.00 98.88 233 THR A N 1
ATOM 1751 C CA . THR A 1 233 ? -16.439 2.672 4.455 1.00 98.88 233 THR A CA 1
ATOM 1752 C C . THR A 1 233 ? -15.812 1.306 4.692 1.00 98.88 233 THR A C 1
ATOM 1754 O O . THR A 1 233 ? -15.012 0.838 3.881 1.00 98.88 233 THR A O 1
ATOM 1757 N N . VAL A 1 234 ? -16.239 0.632 5.759 1.00 98.81 234 VAL A N 1
ATOM 1758 C CA . VAL A 1 234 ? -15.897 -0.762 6.056 1.00 98.81 234 VAL A CA 1
ATOM 1759 C C . VAL A 1 234 ? -17.160 -1.614 5.934 1.00 98.81 234 VAL A C 1
ATOM 1761 O O . VAL A 1 234 ? -18.101 -1.445 6.701 1.00 98.81 234 VAL A O 1
ATOM 1764 N N . GLU A 1 235 ? -17.231 -2.531 4.967 1.00 98.69 235 GLU A N 1
ATOM 1765 C CA . GLU A 1 235 ? -18.479 -3.285 4.727 1.00 98.69 235 GLU A CA 1
ATOM 1766 C C . GLU A 1 235 ? -18.806 -4.290 5.842 1.00 98.69 235 GLU A C 1
ATOM 1768 O O . GLU A 1 235 ? -19.971 -4.618 6.060 1.00 98.69 235 GLU A O 1
ATOM 1773 N N . LYS A 1 236 ? -17.784 -4.798 6.534 1.00 98.50 236 LYS A N 1
ATOM 1774 C CA . LYS A 1 236 ? -17.896 -5.749 7.641 1.00 98.50 236 LYS A CA 1
ATOM 1775 C C . LYS A 1 236 ? -17.157 -5.221 8.874 1.00 98.50 236 LYS A C 1
ATOM 1777 O O . LYS A 1 236 ? -17.515 -4.166 9.376 1.00 98.50 236 LYS A O 1
ATOM 1782 N N . ASN A 1 237 ? -16.165 -5.953 9.382 1.00 98.25 237 ASN A N 1
ATOM 1783 C CA . ASN A 1 237 ? -15.492 -5.673 10.644 1.00 98.25 237 ASN A CA 1
ATOM 1784 C C . ASN A 1 237 ? -14.067 -5.147 10.419 1.00 98.25 237 ASN A C 1
ATOM 1786 O O . ASN A 1 237 ? -13.432 -5.434 9.397 1.00 98.25 237 ASN A O 1
ATOM 1790 N N . ILE A 1 238 ? -13.563 -4.453 11.437 1.00 98.62 238 ILE A N 1
ATOM 1791 C CA . ILE A 1 238 ? -12.130 -4.282 11.684 1.00 98.62 238 ILE A CA 1
ATOM 1792 C C . ILE A 1 238 ? -11.818 -5.158 12.897 1.00 98.62 238 ILE A C 1
ATOM 1794 O O . ILE A 1 238 ? -12.408 -4.955 13.957 1.00 98.62 238 ILE A O 1
ATOM 1798 N N . GLU A 1 239 ? -10.947 -6.150 12.742 1.00 98.44 239 GLU A N 1
ATOM 1799 C CA . GLU A 1 239 ? -10.659 -7.142 13.780 1.00 98.44 239 GLU A CA 1
ATOM 1800 C C . GLU A 1 239 ? -9.161 -7.200 14.081 1.00 98.44 239 GLU A C 1
ATOM 1802 O O . GLU A 1 239 ? -8.326 -7.244 13.174 1.00 98.44 239 GLU A O 1
ATOM 1807 N N . THR A 1 240 ? -8.819 -7.234 15.366 1.00 98.44 240 THR A N 1
ATOM 1808 C CA . THR A 1 240 ? -7.459 -7.521 15.829 1.00 98.44 240 THR A CA 1
ATOM 1809 C C . THR A 1 240 ? -7.408 -8.776 16.692 1.00 98.44 240 THR A C 1
ATOM 1811 O O . THR A 1 240 ? -8.296 -9.028 17.509 1.00 98.44 240 THR A O 1
ATOM 1814 N N . HIS A 1 241 ? -6.334 -9.551 16.533 1.00 97.81 241 HIS A N 1
ATOM 1815 C CA . HIS A 1 241 ? -6.039 -10.755 17.306 1.00 97.81 241 HIS A CA 1
ATOM 1816 C C . HIS A 1 241 ? -4.612 -10.686 17.863 1.00 97.81 241 HIS A C 1
ATOM 1818 O O . HIS A 1 241 ? -3.648 -10.756 17.101 1.00 97.81 241 HIS A O 1
ATOM 1824 N N . GLY A 1 242 ? -4.475 -10.580 19.183 1.00 94.19 242 GLY A N 1
ATOM 1825 C CA . GLY A 1 242 ? -3.175 -10.520 19.853 1.00 94.19 242 GLY A CA 1
ATOM 1826 C C . GLY A 1 242 ? -3.257 -9.894 21.237 1.00 94.19 242 GLY A C 1
ATOM 1827 O O . GLY A 1 242 ? -4.346 -9.557 21.701 1.00 94.19 242 GLY A O 1
ATOM 1828 N N . GLU A 1 243 ? -2.118 -9.783 21.912 1.00 93.06 243 GLU A N 1
ATOM 1829 C CA . GLU A 1 243 ? -2.065 -9.276 23.284 1.00 93.06 243 GLU A CA 1
ATOM 1830 C C . GLU A 1 243 ? -1.664 -7.800 23.335 1.00 93.06 243 GLU A C 1
ATOM 1832 O O . GLU A 1 243 ? -0.697 -7.388 22.701 1.00 93.06 243 GLU A O 1
ATOM 1837 N N . GLU A 1 244 ? -2.401 -7.024 24.130 1.00 91.81 244 GLU A N 1
ATOM 1838 C CA . GLU A 1 244 ? -2.190 -5.594 24.387 1.00 91.81 244 GLU A CA 1
ATOM 1839 C C . GLU A 1 244 ? -2.115 -4.709 23.130 1.00 91.81 244 GLU A C 1
ATOM 1841 O O . GLU A 1 244 ? -1.360 -3.731 23.096 1.00 91.81 244 GLU A O 1
ATOM 1846 N N . ILE A 1 245 ? -2.912 -5.030 22.109 1.00 94.69 245 ILE A N 1
ATOM 1847 C CA . ILE A 1 245 ? -2.982 -4.299 20.832 1.00 94.69 245 ILE A CA 1
ATOM 1848 C C . ILE A 1 245 ? -4.270 -3.481 20.708 1.00 94.69 245 ILE A C 1
ATOM 1850 O O . ILE A 1 245 ? -5.260 -3.804 21.358 1.00 94.69 245 ILE A O 1
ATOM 1854 N N . THR A 1 246 ? -4.279 -2.464 19.841 1.00 96.62 246 THR A N 1
ATOM 1855 C CA . THR A 1 246 ? -5.447 -1.591 19.609 1.00 96.62 246 THR A CA 1
ATOM 1856 C C . THR A 1 246 ? -6.039 -1.821 18.217 1.00 96.62 246 THR A C 1
ATOM 1858 O O . THR A 1 246 ? -5.306 -1.942 17.234 1.00 96.62 246 THR A O 1
ATOM 1861 N N . THR A 1 247 ? -7.369 -1.894 18.097 1.00 98.06 247 THR A N 1
ATOM 1862 C CA . THR A 1 247 ? -8.028 -2.143 16.799 1.00 98.06 247 THR A CA 1
ATOM 1863 C C . THR A 1 247 ? -8.103 -0.889 15.928 1.00 98.06 247 THR A C 1
ATOM 1865 O O . THR A 1 247 ? -7.783 -0.965 14.741 1.00 98.06 247 THR A O 1
ATOM 1868 N N . PHE A 1 248 ? -8.483 0.255 16.500 1.00 98.44 248 PHE A N 1
ATOM 1869 C CA . PHE A 1 248 ? -8.674 1.514 15.775 1.00 98.44 248 PHE A CA 1
ATOM 1870 C C . PHE A 1 248 ? -7.959 2.666 16.486 1.00 98.44 248 PHE A C 1
ATOM 1872 O O . PHE A 1 248 ? -8.301 2.997 17.614 1.00 98.44 248 PHE A O 1
ATOM 1879 N N . VAL A 1 249 ? -6.989 3.298 15.833 1.00 98.38 249 VAL A N 1
ATOM 1880 C CA . VAL A 1 249 ? -6.224 4.412 16.410 1.00 98.38 249 VAL A CA 1
ATOM 1881 C C . VAL A 1 249 ? -6.412 5.665 15.564 1.00 98.38 249 VAL A C 1
ATOM 1883 O O . VAL A 1 249 ? -6.216 5.617 14.348 1.00 98.38 249 VAL A O 1
ATOM 1886 N N . VAL A 1 250 ? -6.747 6.782 16.208 1.00 98.31 250 VAL A N 1
ATOM 1887 C CA . VAL A 1 250 ? -6.690 8.127 15.623 1.00 98.31 250 VAL A CA 1
ATOM 1888 C C . VAL A 1 250 ? -5.849 9.002 16.534 1.00 98.31 250 VAL A C 1
ATOM 1890 O O . VAL A 1 250 ? -6.281 9.360 17.626 1.00 98.31 250 VAL A O 1
ATOM 1893 N N . GLU A 1 251 ? -4.647 9.321 16.078 1.00 97.81 251 GLU A N 1
ATOM 1894 C CA . GLU A 1 251 ? -3.714 10.173 16.812 1.00 97.81 251 GLU A CA 1
ATOM 1895 C C . GLU A 1 251 ? -4.141 11.641 16.756 1.00 97.81 251 GLU A C 1
ATOM 1897 O O . GLU A 1 251 ? -4.902 12.038 15.869 1.00 97.81 251 GLU A O 1
ATOM 1902 N N . ASP A 1 252 ? -3.617 12.449 17.680 1.00 96.50 252 ASP A N 1
ATOM 1903 C CA . ASP A 1 252 ? -3.777 13.905 17.653 1.00 96.50 252 ASP A CA 1
ATOM 1904 C C . ASP A 1 252 ? -3.384 14.468 16.272 1.00 96.50 252 ASP A C 1
ATOM 1906 O O . ASP A 1 252 ? -2.394 14.051 15.669 1.00 96.50 252 ASP A O 1
ATOM 1910 N N . GLY A 1 253 ? -4.210 15.367 15.735 1.00 95.19 253 GLY A N 1
ATOM 1911 C CA . GLY A 1 253 ? -4.085 15.897 14.371 1.00 95.19 253 GLY A CA 1
ATOM 1912 C C . GLY A 1 253 ? -4.649 15.006 13.251 1.00 95.19 253 GLY A C 1
ATOM 1913 O O . GLY A 1 253 ? -4.869 15.502 12.142 1.00 95.19 253 GLY A O 1
ATOM 1914 N N . GLY A 1 254 ? -4.946 13.731 13.521 1.00 97.88 254 GLY A N 1
ATOM 1915 C CA . GLY A 1 254 ? -5.619 12.831 12.583 1.00 97.88 254 GLY A CA 1
ATOM 1916 C C . GLY A 1 254 ? -7.097 13.189 12.394 1.00 97.88 254 GLY A C 1
ATOM 1917 O O . GLY A 1 254 ? -7.778 13.588 13.339 1.00 97.88 254 GLY A O 1
ATOM 1918 N N . LYS A 1 255 ? -7.631 13.045 11.179 1.00 98.25 255 LYS A N 1
ATOM 1919 C CA . LYS A 1 255 ? -9.020 13.412 10.859 1.00 98.25 255 LYS A CA 1
ATOM 1920 C C . LYS A 1 255 ? -9.758 12.324 10.101 1.00 98.25 255 LYS A C 1
ATOM 1922 O O . LYS A 1 255 ? -9.230 11.707 9.175 1.00 98.25 255 LYS A O 1
ATOM 1927 N N . LEU A 1 256 ? -11.027 12.169 10.451 1.00 98.50 256 LEU A N 1
ATOM 1928 C CA . LEU A 1 256 ? -11.967 11.293 9.770 1.00 98.50 256 LEU A CA 1
ATOM 1929 C C . LEU A 1 256 ? -13.313 12.011 9.662 1.00 98.50 256 LEU A C 1
ATOM 1931 O O . LEU A 1 256 ? -13.996 12.186 10.668 1.00 98.50 256 LEU A O 1
ATOM 1935 N N . ASN A 1 257 ? -13.674 12.449 8.452 1.00 98.31 257 ASN A N 1
ATOM 1936 C CA . ASN A 1 257 ? -14.867 13.281 8.252 1.00 98.31 257 ASN A CA 1
ATOM 1937 C C . ASN A 1 257 ? -16.148 12.446 8.204 1.00 98.31 257 ASN A C 1
ATOM 1939 O O . ASN A 1 257 ? -17.178 12.862 8.726 1.00 98.31 257 ASN A O 1
ATOM 1943 N N . LYS A 1 258 ? -16.093 11.274 7.564 1.00 98.62 258 LYS A N 1
ATOM 1944 C CA . LYS A 1 258 ? -17.216 10.345 7.472 1.00 98.62 258 LYS A CA 1
ATOM 1945 C C . LYS A 1 258 ? -16.730 8.916 7.619 1.00 98.62 258 LYS A C 1
ATOM 1947 O O . LYS A 1 258 ? -15.848 8.467 6.886 1.00 98.62 258 LYS A O 1
ATOM 1952 N N . PHE A 1 259 ? -17.368 8.187 8.524 1.00 98.69 259 PHE A N 1
ATOM 1953 C CA . PHE A 1 259 ? -17.118 6.775 8.747 1.00 98.69 259 PHE A CA 1
ATOM 1954 C C . PHE A 1 259 ? -18.420 5.993 8.646 1.00 98.69 259 PHE A C 1
ATOM 1956 O O . PHE A 1 259 ? -19.481 6.455 9.055 1.00 98.69 259 PHE A O 1
ATOM 1963 N N . THR A 1 260 ? -18.367 4.810 8.050 1.00 98.56 260 THR A N 1
ATOM 1964 C CA . THR A 1 260 ? -19.495 3.882 8.041 1.00 98.56 260 THR A CA 1
ATOM 1965 C C . THR A 1 260 ? -18.957 2.472 8.157 1.00 98.56 260 THR A C 1
ATOM 1967 O O . THR A 1 260 ? -18.131 2.056 7.341 1.00 98.56 260 THR A O 1
ATOM 1970 N N . ILE A 1 261 ? -19.458 1.726 9.137 1.00 98.44 261 ILE A N 1
ATOM 1971 C CA . ILE A 1 261 ? -19.117 0.320 9.322 1.00 98.44 261 ILE A CA 1
ATOM 1972 C C . ILE A 1 261 ? -20.379 -0.546 9.264 1.00 98.44 261 ILE A C 1
ATOM 1974 O O . ILE A 1 261 ? -21.385 -0.269 9.915 1.00 98.44 261 ILE A O 1
ATOM 1978 N N . GLY A 1 262 ? -20.354 -1.585 8.426 1.00 98.00 262 GLY A N 1
ATOM 1979 C CA . GLY A 1 262 ? -21.462 -2.539 8.306 1.00 98.00 262 GLY A CA 1
ATOM 1980 C C . GLY A 1 262 ? -21.462 -3.610 9.401 1.00 98.00 262 GLY A C 1
ATOM 1981 O O . GLY A 1 262 ? -22.508 -4.180 9.707 1.00 98.00 262 GLY A O 1
ATOM 1982 N N . GLY A 1 263 ? -20.291 -3.889 9.975 1.00 96.88 263 GLY A N 1
ATOM 1983 C CA . GLY A 1 263 ? -20.086 -4.752 11.133 1.00 96.88 263 GLY A CA 1
ATOM 1984 C C . GLY A 1 263 ? -19.714 -3.943 12.374 1.00 96.88 263 GLY A C 1
ATOM 1985 O O . GLY A 1 263 ? -20.427 -3.009 12.728 1.00 96.88 263 GLY A O 1
ATOM 1986 N N . SER A 1 264 ? -18.620 -4.311 13.041 1.00 97.25 264 SER A N 1
ATOM 1987 C CA . SER A 1 264 ? -18.151 -3.612 14.245 1.00 97.25 264 SER A CA 1
ATOM 1988 C C . SER A 1 264 ? -16.623 -3.583 14.354 1.00 97.25 264 SER A C 1
ATOM 1990 O O . SER A 1 264 ? -15.921 -4.345 13.672 1.00 97.25 264 SER A O 1
ATOM 1992 N N . VAL A 1 265 ? -16.106 -2.704 15.214 1.00 97.88 265 VAL A N 1
ATOM 1993 C CA . VAL A 1 265 ? -14.680 -2.654 15.570 1.00 97.88 265 VAL A CA 1
ATOM 1994 C C . VAL A 1 265 ? -14.446 -3.628 16.723 1.00 97.88 265 VAL A C 1
ATOM 1996 O O . VAL A 1 265 ? -15.067 -3.518 17.778 1.00 97.88 265 VAL A O 1
ATOM 1999 N N . LYS A 1 266 ? -13.588 -4.637 16.531 1.00 97.12 266 LYS A N 1
ATOM 2000 C CA . LYS A 1 266 ? -13.408 -5.718 17.509 1.00 97.12 266 LYS A CA 1
ATOM 2001 C C . LYS A 1 266 ? -11.950 -5.964 17.840 1.00 97.12 266 LYS A C 1
ATOM 2003 O O . LYS A 1 266 ? -11.166 -6.394 16.995 1.00 97.12 266 LYS A O 1
ATOM 2008 N N . ASN A 1 267 ? -11.652 -5.864 19.125 1.00 95.69 267 ASN A N 1
ATOM 2009 C CA . ASN A 1 267 ? -10.496 -6.520 19.702 1.00 95.69 267 ASN A CA 1
ATOM 2010 C C . ASN A 1 267 ? -10.912 -7.925 20.161 1.00 95.69 267 ASN A C 1
ATOM 2012 O O . ASN A 1 267 ? -11.775 -8.064 21.030 1.00 95.69 267 ASN A O 1
ATOM 2016 N N . LEU A 1 268 ? -10.349 -8.961 19.538 1.00 95.69 268 LEU A N 1
ATOM 2017 C CA . LEU A 1 268 ? -10.611 -10.369 19.864 1.00 95.69 268 LEU A CA 1
ATOM 2018 C C . LEU A 1 268 ? -9.483 -11.004 20.697 1.00 95.69 268 LEU A C 1
ATOM 2020 O O . LEU A 1 268 ? -9.494 -12.216 20.916 1.00 95.69 268 LEU A O 1
ATOM 2024 N N . GLY A 1 269 ? -8.515 -10.202 21.143 1.00 91.81 269 GLY A N 1
ATOM 2025 C CA . GLY A 1 269 ? -7.449 -10.590 22.060 1.00 91.81 269 GLY A CA 1
ATOM 2026 C C . GLY A 1 269 ? -7.518 -9.798 23.366 1.00 91.81 269 GLY A C 1
ATOM 2027 O O . GLY A 1 269 ? -8.573 -9.738 23.999 1.00 91.81 269 GLY A O 1
ATOM 2028 N N . SER A 1 270 ? -6.392 -9.220 23.790 1.00 88.31 270 SER A N 1
ATOM 2029 C CA . SER A 1 270 ? -6.344 -8.262 24.900 1.00 88.31 270 SER A CA 1
ATOM 2030 C C . SER A 1 270 ? -5.904 -6.885 24.399 1.00 88.31 270 SER A C 1
ATOM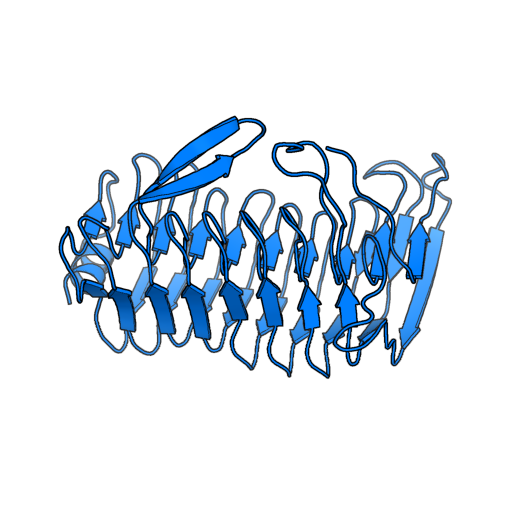 2032 O O . SER A 1 270 ? -5.153 -6.771 23.432 1.00 88.31 270 SER A O 1
ATOM 2034 N N . GLY A 1 271 ? -6.386 -5.826 25.045 1.00 91.56 271 GLY A N 1
ATOM 2035 C CA . GLY A 1 271 ? -6.096 -4.441 24.676 1.00 91.56 271 GLY A CA 1
ATOM 2036 C C . GLY A 1 271 ? -7.358 -3.617 24.445 1.00 91.56 271 GLY A C 1
ATOM 2037 O O . GLY A 1 271 ? -8.472 -4.046 24.755 1.00 91.56 271 GLY A O 1
ATOM 2038 N N . GLU A 1 272 ? -7.160 -2.414 23.925 1.00 92.44 272 GLU A N 1
ATOM 2039 C CA . GLU A 1 272 ? -8.226 -1.455 23.649 1.00 92.44 272 GLU A CA 1
ATOM 2040 C C . GLU A 1 272 ? -8.899 -1.785 22.306 1.00 92.44 272 GLU A C 1
ATOM 2042 O O . GLU A 1 272 ? -8.275 -2.299 21.371 1.00 92.44 272 GLU A O 1
ATOM 2047 N N . GLN A 1 273 ? -10.191 -1.486 22.176 1.00 95.31 273 GLN A N 1
ATOM 2048 C CA . GLN A 1 273 ? -10.845 -1.515 20.861 1.00 95.31 273 GLN A CA 1
ATOM 2049 C C . GLN A 1 273 ? -10.470 -0.276 20.051 1.00 95.31 273 GLN A C 1
ATOM 2051 O O . GLN A 1 273 ? -10.215 -0.368 18.852 1.00 95.31 273 GLN A O 1
ATOM 2056 N N . TYR A 1 274 ? -10.391 0.878 20.706 1.00 96.94 274 TYR A N 1
ATOM 2057 C CA . TYR A 1 274 ? -10.075 2.131 20.050 1.00 96.94 274 TYR A CA 1
ATOM 2058 C C . TYR A 1 274 ? -9.285 3.068 20.963 1.00 96.94 274 TYR A C 1
ATOM 2060 O O . TYR A 1 274 ? -9.454 3.056 22.177 1.00 96.94 274 TYR A O 1
ATOM 2068 N N . GLU A 1 275 ? -8.473 3.916 20.347 1.00 97.12 275 GLU A N 1
ATOM 2069 C CA . GLU A 1 275 ? -7.732 5.014 20.968 1.00 97.12 275 GLU A CA 1
ATOM 2070 C C . GLU A 1 275 ? -7.922 6.238 20.068 1.00 97.12 275 GLU A C 1
ATOM 2072 O O . GLU A 1 275 ? -7.568 6.208 18.888 1.00 97.12 275 GLU A O 1
ATOM 2077 N N . ILE A 1 276 ? -8.595 7.269 20.580 1.00 97.31 276 ILE A N 1
ATOM 2078 C CA . ILE A 1 276 ? -8.969 8.462 19.811 1.00 97.31 276 ILE A CA 1
ATOM 2079 C C . ILE A 1 276 ? -8.471 9.678 20.584 1.00 97.31 276 ILE A C 1
ATOM 2081 O O . ILE A 1 276 ? -9.099 10.087 21.561 1.00 97.31 276 ILE A O 1
ATOM 2085 N N . ASP A 1 277 ? -7.364 10.244 20.116 1.00 96.69 277 ASP A N 1
ATOM 2086 C CA . ASP A 1 277 ? -6.737 11.437 20.689 1.00 96.69 277 ASP A CA 1
ATOM 2087 C C . ASP A 1 277 ? -7.130 12.723 19.944 1.00 96.69 277 ASP A C 1
ATOM 2089 O O . ASP A 1 277 ? -6.851 13.823 20.416 1.00 96.69 277 ASP A O 1
ATOM 2093 N N . SER A 1 278 ? -7.801 12.596 18.795 1.00 95.44 278 SER A N 1
ATOM 2094 C CA . SER A 1 278 ? -8.269 13.718 17.974 1.00 95.44 278 SER A CA 1
ATOM 2095 C C . SER A 1 278 ? -9.752 14.040 18.183 1.00 95.44 278 SER A C 1
ATOM 2097 O O . SER A 1 278 ? -10.562 13.184 18.548 1.00 95.44 278 SER A O 1
ATOM 2099 N N . GLU A 1 279 ? -10.137 15.282 17.890 1.00 94.81 279 GLU A N 1
ATOM 2100 C CA . GLU A 1 279 ? -11.539 15.700 17.843 1.00 94.81 279 GLU A CA 1
ATOM 2101 C C . GLU A 1 279 ? -12.198 15.212 16.543 1.00 94.81 279 GLU A C 1
ATOM 2103 O O . GLU A 1 279 ? -11.946 15.732 15.455 1.00 94.81 279 GLU A O 1
ATOM 2108 N N . LEU A 1 280 ? -13.074 14.211 16.661 1.00 97.12 280 LEU A N 1
ATOM 2109 C CA . LEU A 1 280 ? -13.846 13.652 15.548 1.00 97.12 280 LEU A CA 1
ATOM 2110 C C . LEU A 1 280 ? -15.331 14.048 15.629 1.00 97.12 280 LEU A C 1
ATOM 2112 O O . LEU A 1 280 ? -15.839 14.283 16.729 1.00 97.12 280 LEU A O 1
ATOM 2116 N N . PRO A 1 281 ? -16.056 14.078 14.492 1.00 97.88 281 PRO A N 1
ATOM 2117 C CA . PRO A 1 281 ? -17.511 14.227 14.488 1.00 97.88 281 PRO A CA 1
ATOM 2118 C C . PRO A 1 281 ? -18.208 13.180 15.376 1.00 97.88 281 PRO A C 1
ATOM 2120 O O . PRO A 1 281 ? -17.789 12.022 15.423 1.00 97.88 281 PRO A O 1
ATOM 2123 N N . GLU A 1 282 ? -19.281 13.566 16.076 1.00 97.44 282 GLU A N 1
ATOM 2124 C CA . GLU A 1 282 ? -19.989 12.663 17.003 1.00 97.44 282 GLU A CA 1
ATOM 2125 C C . GLU A 1 282 ? -20.505 11.395 16.309 1.00 97.44 282 GLU A C 1
ATOM 2127 O O . GLU A 1 282 ? -20.354 10.300 16.846 1.00 97.44 282 GLU A O 1
ATOM 2132 N N . ASP A 1 283 ? -21.042 11.524 15.095 1.00 97.50 283 ASP A N 1
ATOM 2133 C CA . ASP A 1 283 ? -21.526 10.403 14.286 1.00 97.50 283 ASP A CA 1
ATOM 2134 C C . ASP A 1 283 ? -20.396 9.438 13.901 1.00 97.50 283 ASP A C 1
ATOM 2136 O O . ASP A 1 283 ? -20.579 8.222 13.930 1.00 97.50 283 ASP A O 1
ATOM 2140 N N . VAL A 1 284 ? -19.196 9.954 13.626 1.00 98.12 284 VAL A N 1
ATOM 2141 C CA . VAL A 1 284 ? -18.003 9.128 13.388 1.00 98.12 284 VAL A CA 1
ATOM 2142 C C . VAL A 1 284 ? -17.619 8.347 14.646 1.00 98.12 284 VAL A C 1
ATOM 2144 O O . VAL A 1 284 ? -17.351 7.146 14.569 1.00 98.12 284 VAL A O 1
ATOM 2147 N N . VAL A 1 285 ? -17.616 8.997 15.811 1.00 97.69 285 VAL A N 1
ATOM 2148 C CA . VAL A 1 285 ? -17.292 8.343 17.088 1.00 97.69 285 VAL A CA 1
ATOM 2149 C C . VAL A 1 285 ? -18.327 7.273 17.448 1.00 97.69 285 VAL A C 1
ATOM 2151 O O . VAL A 1 285 ? -17.955 6.211 17.951 1.00 97.69 285 VAL A O 1
ATOM 2154 N N . GLU A 1 286 ? -19.612 7.517 17.187 1.00 96.81 286 GLU A N 1
ATOM 2155 C CA . GLU A 1 286 ? -20.673 6.523 17.378 1.00 96.81 286 GLU A CA 1
ATOM 2156 C C . GLU A 1 286 ? -20.459 5.284 16.505 1.00 96.81 286 GLU A C 1
ATOM 2158 O O . GLU A 1 286 ? -20.578 4.167 17.006 1.00 96.81 286 GLU A O 1
ATOM 2163 N N . GLU A 1 287 ? -20.088 5.459 15.233 1.00 97.12 287 GLU A N 1
ATOM 2164 C CA . GLU A 1 287 ? -19.776 4.349 14.323 1.00 97.12 287 GLU A CA 1
ATOM 2165 C C . GLU A 1 287 ? -18.547 3.543 14.780 1.00 97.12 287 GLU A C 1
ATOM 2167 O O . GLU A 1 287 ? -18.567 2.318 14.688 1.00 97.12 287 GLU A O 1
ATOM 2172 N N . ILE A 1 288 ? -17.503 4.186 15.324 1.00 96.38 288 ILE A N 1
ATOM 2173 C CA . ILE A 1 288 ? -16.319 3.488 15.874 1.00 96.38 288 ILE A CA 1
ATOM 2174 C C . ILE A 1 288 ? -16.679 2.642 17.106 1.00 96.38 288 ILE A C 1
ATOM 2176 O O . ILE A 1 288 ? -16.072 1.598 17.333 1.00 96.38 288 ILE A O 1
ATOM 2180 N N . ARG A 1 289 ? -17.659 3.085 17.9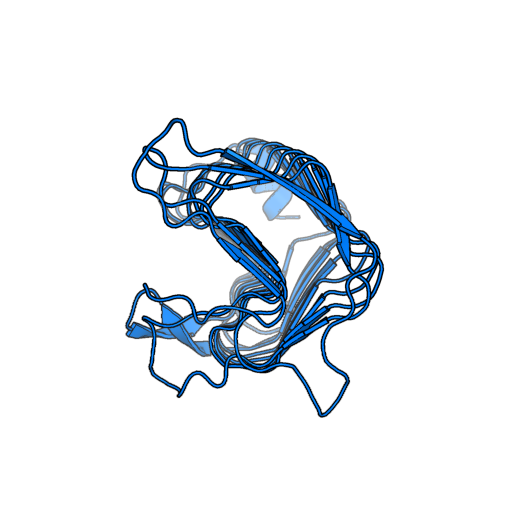02 1.00 94.94 289 ARG A N 1
ATOM 2181 C CA . ARG A 1 289 ? -18.081 2.430 19.153 1.00 94.94 289 ARG A CA 1
ATOM 2182 C C . ARG A 1 289 ? -19.116 1.316 18.968 1.00 94.94 289 ARG A C 1
ATOM 2184 O O . ARG A 1 289 ? -19.507 0.707 19.967 1.00 94.94 289 ARG A O 1
ATOM 2191 N N . LYS A 1 290 ? -19.590 1.080 17.743 1.00 87.19 290 LYS A N 1
ATOM 2192 C CA . LYS A 1 290 ? -20.439 -0.075 17.415 1.00 87.19 290 LYS A CA 1
ATOM 2193 C C . LYS A 1 290 ? -19.660 -1.377 17.532 1.00 87.19 290 LYS A C 1
ATOM 2195 O O . LYS A 1 290 ? -20.267 -2.359 18.021 1.00 87.19 290 LYS A O 1
#